Protein AF-A0A4V2LIY8-F1 (afdb_monomer)

Foldseek 3Di:
DVVVVVVVVVVVVCVVVVVVVVVVVVVVVLVVLLVVLVVLLVVLVVLLVVLVVLLVVVVVDDLQVLLVCLLPDPVSLVVLCVVDDPVSVVVNPPGPNVVSLVSYDPVVSVVSVVSVVSSVVSVLSSLCSNQSLGDCLPVDPVSVLVSCCSVPVPCSVVSVVVSVVVVVVVVCVVVVVPPPPDPVVVVVVVVVVPPVVPPPDPDPPDDDDDD

Solvent-accessible surface area (backbone atoms only — not comparable to full-atom values): 12059 Å² total; per-residue (Å²): 111,72,67,60,55,52,51,53,51,51,51,53,48,50,66,48,51,51,58,52,52,54,50,52,54,50,48,53,54,51,53,49,48,30,52,54,23,51,52,40,41,50,53,38,50,61,54,41,50,64,46,47,59,56,42,55,53,54,71,74,47,60,62,68,66,50,23,58,42,19,51,74,34,69,67,56,16,51,55,45,46,72,74,51,58,67,72,58,55,55,57,53,66,70,54,70,33,76,78,25,42,86,56,47,58,71,66,59,41,49,52,50,51,52,55,49,51,54,44,52,50,45,53,52,53,48,54,41,41,44,70,29,63,40,78,58,28,81,76,39,75,70,34,40,48,51,52,46,35,71,76,36,65,94,49,44,67,64,53,52,51,54,52,49,52,51,52,52,49,50,53,35,63,76,65,71,59,74,88,75,80,54,72,63,63,62,51,55,56,56,57,62,70,54,62,72,76,69,78,78,78,84,85,84,88,84,80,84,88,81,131

Sequence (211 aa):
MKADLAVKAREIDTLRTVPFSARSARQALVDKRKLEAIDQIWAALKVMRQGKSTTALLAVIKWDAVADLTEKDGNAREMFKTMLDSAKITELFNHNAHAAMPYVSPIAAALFSAYATVITFTQAQLVVLQTGLGKNALSSPDAVYKVLSAALPDWSESTKWALLVSLRFWTSLRSGCWRSFSVTSRVEAMTRLRSPLRRGFWSLSGMPSVR

Radius of gyration: 27.07 Å; Cα contacts (8 Å, |Δi|>4): 100; chains: 1; bounding box: 62×64×84 Å

Organism: NCBI:txid574561

Nearest PDB structures (foldseek):
  1few-assembly1_A  TM=3.060E-01  e=5.404E+00  Homo sapiens
  6ewy-assembly1_A  TM=2.308E-01  e=4.118E+00  Mycobacterium tuberculosis H37Rv

Structure (mmCIF, N/CA/C/O backbone):
data_AF-A0A4V2LIY8-F1
#
_entry.id   AF-A0A4V2LIY8-F1
#
loop_
_atom_site.group_PDB
_atom_site.id
_atom_site.type_symbol
_atom_site.label_atom_id
_atom_site.label_alt_id
_atom_site.label_comp_id
_atom_site.label_asym_id
_atom_site.label_entity_id
_atom_site.label_seq_id
_atom_site.pdbx_PDB_ins_code
_atom_site.Cartn_x
_atom_site.Cartn_y
_atom_site.Cartn_z
_atom_site.occupancy
_atom_site.B_iso_or_equiv
_atom_site.auth_seq_id
_atom_site.auth_comp_id
_atom_site.auth_asym_id
_atom_site.auth_atom_id
_atom_site.pdbx_PDB_model_num
ATOM 1 N N . MET A 1 1 ? 33.480 -2.723 -57.768 1.00 63.22 1 MET A N 1
ATOM 2 C CA . MET A 1 1 ? 33.025 -3.878 -56.953 1.00 63.22 1 MET A CA 1
ATOM 3 C C . MET A 1 1 ? 33.430 -3.787 -55.479 1.00 63.22 1 MET A C 1
ATOM 5 O O . MET A 1 1 ? 32.538 -3.816 -54.647 1.00 63.22 1 MET A O 1
ATOM 9 N N . LYS A 1 2 ? 34.712 -3.612 -55.108 1.00 79.56 2 LYS A N 1
ATOM 10 C CA . LYS A 1 2 ? 35.119 -3.521 -53.681 1.00 79.56 2 LYS A CA 1
ATOM 11 C C . LYS A 1 2 ? 34.516 -2.330 -52.910 1.00 79.56 2 LYS A C 1
ATOM 13 O O . LYS A 1 2 ? 34.146 -2.488 -51.754 1.00 79.56 2 LYS A O 1
ATOM 18 N N . ALA A 1 3 ? 34.390 -1.166 -53.552 1.00 84.25 3 ALA A N 1
ATOM 19 C CA . ALA A 1 3 ? 33.810 0.026 -52.924 1.00 84.25 3 ALA A CA 1
ATOM 20 C C . ALA A 1 3 ? 32.318 -0.145 -52.574 1.00 84.25 3 ALA A C 1
ATOM 22 O O . ALA A 1 3 ? 31.904 0.224 -51.484 1.00 84.25 3 ALA A O 1
ATOM 23 N N . ASP A 1 4 ? 31.537 -0.778 -53.452 1.00 83.69 4 ASP A N 1
ATOM 24 C CA . ASP A 1 4 ? 30.104 -1.037 -53.241 1.00 83.69 4 ASP A CA 1
ATOM 25 C C . ASP A 1 4 ? 29.866 -2.047 -52.097 1.00 83.69 4 ASP A C 1
ATOM 27 O O . ASP A 1 4 ? 29.008 -1.854 -51.240 1.00 83.69 4 ASP A O 1
ATOM 31 N N . LEU A 1 5 ? 30.723 -3.071 -51.981 1.00 85.44 5 LEU A N 1
ATOM 32 C CA . LEU A 1 5 ? 30.704 -3.991 -50.835 1.00 85.44 5 LEU A CA 1
ATOM 33 C C . LEU A 1 5 ? 31.006 -3.284 -49.504 1.00 85.44 5 LEU A C 1
ATOM 35 O O . LEU A 1 5 ? 30.385 -3.599 -48.492 1.00 85.44 5 LEU A O 1
ATOM 39 N N . ALA A 1 6 ? 31.929 -2.318 -49.496 1.00 86.88 6 ALA A N 1
ATOM 40 C CA . ALA A 1 6 ? 32.243 -1.540 -48.299 1.00 86.88 6 ALA A CA 1
ATOM 41 C C . ALA A 1 6 ? 31.091 -0.603 -47.894 1.00 86.88 6 ALA A C 1
ATOM 43 O O . ALA A 1 6 ? 30.836 -0.434 -46.702 1.00 86.88 6 ALA A O 1
ATOM 44 N N . VAL A 1 7 ? 30.374 -0.027 -48.865 1.00 90.06 7 VAL A N 1
ATOM 45 C CA . VAL A 1 7 ? 29.174 0.788 -48.612 1.00 90.06 7 VAL A CA 1
ATOM 46 C C . VAL A 1 7 ? 28.062 -0.075 -48.018 1.00 90.06 7 VAL A C 1
ATOM 48 O O . VAL A 1 7 ? 27.567 0.245 -46.941 1.00 90.06 7 VAL A O 1
ATOM 51 N N . LYS A 1 8 ? 27.757 -1.231 -48.621 1.00 87.56 8 LYS A N 1
ATOM 52 C CA . LYS A 1 8 ? 26.740 -2.156 -48.093 1.00 87.56 8 LYS A CA 1
ATOM 53 C C . LYS A 1 8 ? 27.095 -2.720 -46.717 1.00 87.56 8 LYS A C 1
ATOM 55 O O . LYS A 1 8 ? 26.217 -2.875 -45.876 1.00 87.56 8 LYS A O 1
ATOM 60 N N . ALA A 1 9 ? 28.373 -2.994 -46.447 1.00 85.75 9 ALA A N 1
ATOM 61 C CA . ALA A 1 9 ? 28.820 -3.417 -45.119 1.00 85.75 9 ALA A CA 1
ATOM 62 C C . ALA A 1 9 ? 28.586 -2.326 -44.060 1.00 85.75 9 ALA A C 1
ATOM 64 O O . ALA A 1 9 ? 28.118 -2.632 -42.966 1.00 85.75 9 ALA A O 1
ATOM 65 N N . ARG A 1 10 ? 28.848 -1.056 -44.400 1.00 87.25 10 ARG A N 1
ATOM 66 C CA . ARG A 1 10 ? 28.556 0.089 -43.522 1.00 87.25 10 ARG A CA 1
ATOM 67 C C . ARG A 1 10 ? 27.058 0.283 -43.312 1.00 87.25 10 ARG A C 1
ATOM 69 O O . ARG A 1 10 ? 26.650 0.528 -42.187 1.00 87.25 10 ARG A O 1
ATOM 76 N N . GLU A 1 11 ? 26.242 0.138 -44.352 1.00 86.25 11 GLU A N 1
ATOM 77 C CA . GLU A 1 11 ? 24.779 0.207 -44.238 1.00 86.25 11 GLU A CA 1
ATOM 78 C C . GLU A 1 11 ? 24.216 -0.906 -43.347 1.00 86.25 11 GLU A C 1
ATOM 80 O O . GLU A 1 11 ? 23.355 -0.661 -42.509 1.00 86.25 11 GLU A O 1
ATOM 85 N N . ILE A 1 12 ? 24.722 -2.134 -43.468 1.00 85.94 12 ILE A N 1
ATOM 86 C CA . ILE A 1 12 ? 24.311 -3.239 -42.592 1.00 85.94 12 ILE A CA 1
ATOM 87 C C . ILE A 1 12 ? 24.712 -2.957 -41.140 1.00 85.94 12 ILE A C 1
ATOM 89 O O . ILE A 1 12 ? 23.947 -3.256 -40.221 1.00 85.94 12 ILE A O 1
ATOM 93 N N . ASP A 1 13 ? 25.892 -2.381 -40.922 1.00 89.62 13 ASP A N 1
ATOM 94 C CA . ASP A 1 13 ? 26.369 -2.052 -39.582 1.00 89.62 13 ASP A CA 1
ATOM 95 C C . ASP A 1 13 ? 25.557 -0.910 -38.947 1.00 89.62 13 ASP A C 1
ATOM 97 O O . ASP A 1 13 ? 25.134 -1.013 -37.793 1.00 89.62 13 ASP A O 1
ATOM 101 N N . THR A 1 14 ? 25.206 0.132 -39.706 1.00 88.81 14 THR A N 1
ATOM 102 C CA . THR A 1 14 ? 24.318 1.204 -39.222 1.00 88.81 14 THR A CA 1
ATOM 103 C C . THR A 1 14 ? 22.901 0.693 -38.953 1.00 88.81 14 THR A C 1
ATOM 105 O O . THR A 1 14 ? 22.325 0.989 -37.903 1.00 88.81 14 THR A O 1
ATOM 108 N N . LEU A 1 15 ? 22.354 -0.154 -39.830 1.00 87.00 15 LEU A N 1
ATOM 109 C CA . LEU A 1 15 ? 21.039 -0.778 -39.649 1.00 87.00 15 LEU A CA 1
ATOM 110 C C . LEU A 1 15 ? 20.979 -1.729 -38.450 1.00 87.00 15 LEU A C 1
ATOM 112 O O . LEU A 1 15 ? 19.895 -1.972 -37.927 1.00 87.00 15 LEU A O 1
ATOM 116 N N . ARG A 1 16 ? 22.111 -2.268 -37.992 1.00 87.75 16 ARG A N 1
ATOM 117 C CA . ARG A 1 16 ? 22.182 -3.071 -36.763 1.00 87.75 16 ARG A CA 1
ATOM 118 C C . ARG A 1 16 ? 22.344 -2.186 -35.535 1.00 87.75 16 ARG A C 1
ATOM 120 O O . ARG A 1 16 ? 21.575 -2.297 -34.581 1.00 87.75 16 ARG A O 1
ATOM 127 N N . THR A 1 17 ? 23.321 -1.292 -35.551 1.00 89.44 17 THR A N 1
ATOM 128 C CA . THR A 1 17 ? 23.696 -0.475 -34.389 1.00 89.44 17 THR A CA 1
ATOM 129 C C . THR A 1 17 ? 22.603 0.514 -33.971 1.00 89.44 17 THR A C 1
ATOM 131 O O . THR A 1 17 ? 22.399 0.730 -32.772 1.00 89.44 17 THR A O 1
ATOM 134 N N . VAL A 1 18 ? 21.827 1.065 -34.912 1.00 89.12 18 VAL A N 1
ATOM 135 C CA . VAL A 1 18 ? 20.755 2.029 -34.604 1.00 89.12 18 VAL A CA 1
ATOM 136 C C . VAL A 1 18 ? 19.584 1.381 -33.837 1.00 89.12 18 VAL A C 1
ATOM 138 O O . VAL A 1 18 ? 19.242 1.868 -32.758 1.00 89.12 18 VAL A O 1
ATOM 141 N N . PRO A 1 19 ? 18.986 0.256 -34.276 1.00 90.94 19 PRO A N 1
ATOM 142 C CA . PRO A 1 19 ? 17.977 -0.451 -33.486 1.00 90.94 19 PRO A CA 1
ATOM 143 C C . PRO A 1 19 ? 18.500 -0.977 -32.148 1.00 90.94 19 PRO A C 1
ATOM 145 O O . PRO A 1 19 ? 17.769 -0.932 -31.157 1.00 90.94 19 PRO A O 1
ATOM 148 N N . PHE A 1 20 ? 19.750 -1.458 -32.094 1.00 89.50 20 PHE A N 1
ATOM 149 C CA . PHE A 1 20 ? 20.353 -1.919 -30.840 1.00 89.50 20 PHE A CA 1
ATOM 150 C C . PHE A 1 20 ? 20.498 -0.780 -29.825 1.00 89.50 20 PHE A C 1
ATOM 152 O O . PHE A 1 20 ? 20.097 -0.950 -28.674 1.00 89.50 20 PHE A O 1
ATOM 159 N N . SER A 1 21 ? 20.989 0.389 -30.248 1.00 89.38 21 SER A N 1
ATOM 160 C CA . SER A 1 21 ? 21.114 1.565 -29.376 1.00 89.38 21 SER A CA 1
ATOM 161 C C . SER A 1 21 ? 19.752 2.144 -28.969 1.00 89.38 21 SER A C 1
ATOM 163 O O . SER A 1 21 ? 19.545 2.495 -27.809 1.00 89.38 21 SER A O 1
ATOM 165 N N . ALA A 1 22 ? 18.765 2.161 -29.870 1.00 90.75 22 ALA A N 1
ATOM 166 C CA . ALA A 1 22 ? 17.402 2.571 -29.533 1.00 90.75 22 ALA A CA 1
ATOM 167 C C . ALA A 1 22 ? 16.732 1.608 -28.534 1.00 90.75 22 ALA A C 1
ATOM 169 O O . ALA A 1 22 ? 16.024 2.040 -27.620 1.00 90.75 22 ALA A O 1
ATOM 170 N N . ARG A 1 23 ? 16.952 0.294 -28.681 1.00 92.62 23 ARG A N 1
ATOM 171 C CA . ARG A 1 23 ? 16.431 -0.723 -27.759 1.00 92.62 23 ARG A CA 1
ATOM 172 C C . ARG A 1 23 ? 17.097 -0.634 -26.390 1.00 92.62 23 ARG A C 1
ATOM 174 O O . ARG A 1 23 ? 16.382 -0.695 -25.393 1.00 92.62 23 ARG A O 1
ATOM 181 N N . SER A 1 24 ? 18.418 -0.465 -26.329 1.00 92.50 24 SER A N 1
ATOM 182 C CA . SER A 1 24 ? 19.132 -0.308 -25.056 1.00 92.50 24 SER A CA 1
ATOM 183 C C . SER A 1 24 ? 18.706 0.969 -24.325 1.00 92.50 24 SER A C 1
ATOM 185 O O . SER A 1 24 ? 18.430 0.914 -23.129 1.00 92.50 24 SER A O 1
ATOM 187 N N . ALA A 1 25 ? 18.519 2.084 -25.040 1.00 92.25 25 ALA A N 1
ATOM 188 C CA . ALA A 1 25 ? 18.003 3.327 -24.465 1.00 92.25 25 ALA A CA 1
ATOM 189 C C . ALA A 1 25 ? 16.582 3.163 -23.895 1.00 92.25 25 ALA A C 1
ATOM 191 O O . ALA A 1 25 ? 16.297 3.601 -22.780 1.00 92.25 25 ALA A O 1
ATOM 192 N N . ARG A 1 26 ? 15.682 2.481 -24.619 1.00 92.25 26 ARG A N 1
ATOM 193 C CA . ARG A 1 26 ? 14.330 2.171 -24.117 1.00 92.25 26 ARG A CA 1
ATOM 194 C C . ARG A 1 26 ? 14.368 1.260 -22.894 1.00 92.25 26 ARG A C 1
ATOM 196 O O . ARG A 1 26 ? 13.606 1.486 -21.958 1.00 92.25 26 ARG A O 1
ATOM 203 N N . GLN A 1 27 ? 15.252 0.266 -22.889 1.00 92.38 27 GLN A N 1
ATOM 204 C CA . GLN A 1 27 ? 15.421 -0.636 -21.755 1.00 92.38 27 GLN A CA 1
ATOM 205 C C . GLN A 1 27 ? 15.895 0.124 -20.509 1.00 92.38 27 GLN A C 1
ATOM 207 O O . GLN A 1 27 ? 15.293 -0.020 -19.449 1.00 92.38 27 GLN A O 1
ATOM 212 N N . ALA A 1 28 ? 16.867 1.028 -20.659 1.00 93.19 28 ALA A N 1
ATOM 213 C CA . ALA A 1 28 ? 17.335 1.885 -19.572 1.00 93.19 28 ALA A CA 1
ATOM 214 C C . ALA A 1 28 ? 16.216 2.773 -18.994 1.00 93.19 28 ALA A C 1
ATOM 216 O O . ALA A 1 28 ? 16.107 2.919 -17.778 1.00 93.19 28 ALA A O 1
ATOM 217 N N . LEU A 1 29 ? 15.340 3.329 -19.841 1.00 93.38 29 LEU A N 1
ATOM 218 C CA . LEU A 1 29 ? 14.179 4.106 -19.383 1.00 93.38 29 LEU A CA 1
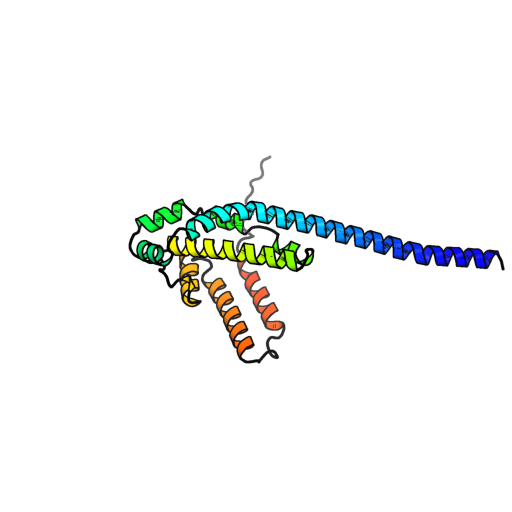ATOM 219 C C . LEU A 1 29 ? 13.159 3.252 -18.619 1.00 93.38 29 LEU A C 1
ATOM 221 O O . LEU A 1 29 ? 12.592 3.710 -17.627 1.00 93.38 29 LEU A O 1
ATOM 225 N N . VAL A 1 30 ? 12.916 2.020 -19.072 1.00 92.50 30 VAL A N 1
ATOM 226 C CA . VAL A 1 30 ? 12.032 1.075 -18.379 1.00 92.50 30 VAL A CA 1
ATOM 227 C C . VAL A 1 30 ? 12.613 0.707 -17.019 1.00 92.50 30 VAL A C 1
ATOM 229 O O . VAL A 1 30 ? 11.896 0.752 -16.023 1.00 92.50 30 VAL A O 1
ATOM 232 N N . ASP A 1 31 ? 13.901 0.386 -16.957 1.00 92.50 31 ASP A N 1
ATOM 233 C CA . ASP A 1 31 ? 14.543 -0.024 -15.710 1.00 92.50 31 ASP A CA 1
ATOM 234 C C . ASP A 1 31 ? 14.642 1.139 -14.715 1.00 92.50 31 ASP A C 1
ATOM 236 O O . ASP A 1 31 ? 14.388 0.942 -13.527 1.00 92.50 31 ASP A O 1
ATOM 240 N N . LYS A 1 32 ? 14.840 2.373 -15.196 1.00 93.81 32 LYS A N 1
ATOM 241 C CA . LYS A 1 32 ? 14.710 3.581 -14.370 1.00 93.81 32 LYS A CA 1
ATOM 242 C C . LYS A 1 32 ? 13.325 3.686 -13.720 1.00 93.81 32 LYS A C 1
ATOM 244 O O . LYS A 1 32 ? 13.235 3.864 -12.510 1.00 93.81 32 LYS A O 1
ATOM 249 N N . ARG A 1 33 ? 12.245 3.516 -14.494 1.00 92.00 33 ARG A N 1
ATOM 250 C CA . ARG A 1 33 ? 10.871 3.560 -13.955 1.00 92.00 33 ARG A CA 1
ATOM 251 C C . ARG A 1 33 ? 10.588 2.441 -12.957 1.00 92.00 33 ARG A C 1
ATOM 253 O O . ARG A 1 33 ? 9.839 2.656 -12.011 1.00 92.00 33 ARG A O 1
ATOM 260 N N . LYS A 1 34 ? 11.173 1.255 -13.147 1.00 92.38 34 LYS A N 1
ATOM 261 C CA . LYS A 1 34 ? 11.048 0.154 -12.179 1.00 92.38 34 LYS A CA 1
ATOM 262 C C . LYS A 1 34 ? 11.692 0.507 -10.841 1.00 92.38 34 LYS A C 1
ATOM 264 O O . LYS A 1 34 ? 11.091 0.237 -9.807 1.00 92.38 34 LYS A O 1
ATOM 269 N N . LEU A 1 35 ? 12.877 1.120 -10.853 1.00 92.25 35 LEU A N 1
ATOM 270 C CA . LEU A 1 35 ? 13.545 1.568 -9.627 1.00 92.25 35 LEU A CA 1
ATOM 271 C C . LEU A 1 35 ? 12.718 2.641 -8.907 1.00 92.25 35 LEU A C 1
ATOM 273 O O . LEU A 1 35 ? 12.420 2.490 -7.727 1.00 92.25 35 LEU A O 1
ATOM 277 N N . GLU A 1 36 ? 12.242 3.648 -9.641 1.00 93.44 36 GLU A N 1
ATOM 278 C CA . GLU A 1 36 ? 11.356 4.685 -9.093 1.00 93.44 36 GLU A CA 1
ATOM 279 C C . GLU A 1 36 ? 10.065 4.091 -8.502 1.00 93.44 36 GLU A C 1
ATOM 281 O O . GLU A 1 36 ? 9.596 4.525 -7.451 1.00 93.44 36 GLU A O 1
ATOM 286 N N . ALA A 1 37 ? 9.491 3.072 -9.147 1.00 92.69 37 ALA A N 1
ATOM 287 C CA . ALA A 1 37 ? 8.302 2.386 -8.655 1.00 92.69 37 ALA A CA 1
ATOM 288 C C . ALA A 1 37 ? 8.562 1.617 -7.349 1.00 92.69 37 ALA A C 1
ATOM 290 O O . ALA A 1 37 ? 7.727 1.645 -6.444 1.00 92.69 37 ALA A O 1
ATOM 291 N N . ILE A 1 38 ? 9.723 0.966 -7.224 1.00 90.75 38 ILE A N 1
ATOM 292 C CA . ILE A 1 38 ? 10.136 0.294 -5.985 1.00 90.75 38 ILE A CA 1
ATOM 293 C C . ILE A 1 38 ? 10.266 1.317 -4.852 1.00 90.75 38 ILE A C 1
ATOM 295 O O . ILE A 1 38 ? 9.719 1.094 -3.770 1.00 90.75 38 ILE A O 1
ATOM 299 N N . ASP A 1 39 ? 10.901 2.461 -5.110 1.00 91.56 39 ASP A N 1
ATOM 300 C CA . ASP A 1 39 ? 11.058 3.525 -4.115 1.00 91.56 39 ASP A CA 1
ATOM 301 C C . ASP A 1 39 ? 9.712 4.116 -3.677 1.00 91.56 39 ASP A C 1
ATOM 303 O O . ASP A 1 39 ? 9.499 4.363 -2.487 1.00 91.56 39 ASP A O 1
ATOM 307 N N . GLN A 1 40 ? 8.766 4.290 -4.604 1.00 91.75 40 GLN A N 1
ATOM 308 C CA . GLN A 1 40 ? 7.411 4.758 -4.293 1.00 91.75 40 GLN A CA 1
ATOM 309 C C . GLN A 1 40 ? 6.639 3.767 -3.413 1.00 91.75 40 GLN A C 1
ATOM 311 O O . GLN A 1 40 ? 5.997 4.181 -2.444 1.00 91.75 40 GLN A O 1
ATOM 316 N N . ILE A 1 41 ? 6.719 2.463 -3.703 1.00 90.94 41 ILE A N 1
ATOM 317 C CA . ILE A 1 41 ? 6.102 1.430 -2.857 1.00 90.94 41 ILE A CA 1
ATOM 318 C C . ILE A 1 41 ? 6.774 1.397 -1.484 1.00 90.94 41 ILE A C 1
ATOM 320 O O . ILE A 1 41 ? 6.092 1.314 -0.462 1.00 90.94 41 ILE A O 1
ATOM 324 N N . TRP A 1 42 ? 8.100 1.508 -1.428 1.00 90.06 42 TRP A N 1
ATOM 325 C CA . TRP A 1 42 ? 8.828 1.519 -0.162 1.00 90.06 42 TRP A CA 1
ATOM 326 C C . TRP A 1 42 ? 8.502 2.753 0.686 1.00 90.06 42 TRP A C 1
ATOM 328 O O . TRP A 1 42 ? 8.338 2.658 1.904 1.00 90.06 42 TRP A O 1
ATOM 338 N N . ALA A 1 43 ? 8.350 3.918 0.054 1.00 90.00 43 ALA A N 1
ATOM 339 C CA . ALA A 1 43 ? 7.884 5.132 0.711 1.00 90.00 43 ALA A CA 1
ATOM 340 C C . ALA A 1 43 ? 6.480 4.947 1.303 1.00 90.00 43 ALA A C 1
ATOM 342 O O . ALA A 1 43 ? 6.280 5.255 2.479 1.00 90.00 43 ALA A O 1
ATOM 343 N N . ALA A 1 44 ? 5.548 4.367 0.543 1.00 88.56 44 ALA A N 1
ATOM 344 C CA . ALA A 1 44 ? 4.210 4.049 1.036 1.00 88.56 44 ALA A CA 1
ATOM 345 C C . ALA A 1 44 ? 4.247 3.067 2.214 1.00 88.56 44 ALA A C 1
ATOM 347 O O . ALA A 1 44 ? 3.619 3.316 3.240 1.00 88.56 44 ALA A O 1
ATOM 348 N N . LEU A 1 45 ? 5.054 2.004 2.135 1.00 87.94 45 LEU A N 1
ATOM 349 C CA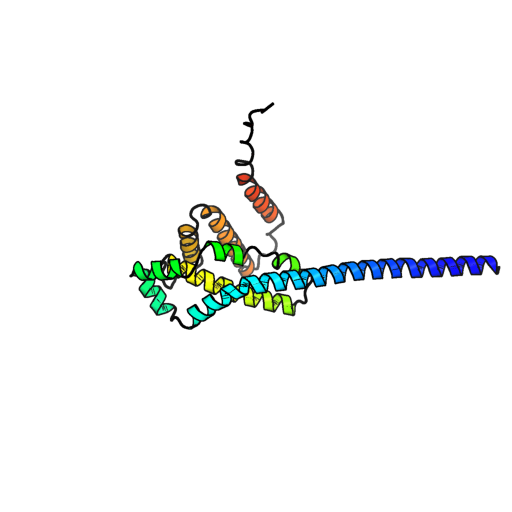 . LEU A 1 45 ? 5.216 1.044 3.230 1.00 87.94 45 LEU A CA 1
ATOM 350 C C . LEU A 1 45 ? 5.710 1.700 4.525 1.00 87.94 45 LEU A C 1
ATOM 352 O O . LEU A 1 45 ? 5.241 1.334 5.603 1.00 87.94 45 LEU A O 1
ATOM 356 N N . LYS A 1 46 ? 6.621 2.681 4.446 1.00 87.00 46 LYS A N 1
ATOM 357 C CA . LYS A 1 46 ? 7.099 3.422 5.627 1.00 87.00 46 LYS A CA 1
ATOM 358 C C . LYS A 1 46 ? 5.975 4.196 6.314 1.00 87.00 46 LYS A C 1
ATOM 360 O O . LYS A 1 46 ? 5.882 4.134 7.538 1.00 87.00 46 LYS A O 1
ATOM 365 N N . VAL A 1 47 ? 5.117 4.870 5.548 1.00 85.06 47 VAL A N 1
ATOM 366 C CA . VAL A 1 47 ? 3.956 5.600 6.089 1.00 85.06 47 VAL A CA 1
ATOM 367 C C . VAL A 1 47 ? 2.940 4.613 6.672 1.00 85.06 47 VAL A C 1
ATOM 369 O O . VAL A 1 47 ? 2.544 4.723 7.831 1.00 85.06 47 VAL A O 1
ATOM 372 N N . MET A 1 48 ? 2.613 3.557 5.922 1.00 82.44 48 MET A N 1
ATOM 373 C CA . MET A 1 48 ? 1.677 2.507 6.338 1.00 82.44 48 MET A CA 1
ATOM 374 C C . MET A 1 48 ? 2.135 1.716 7.564 1.00 82.44 48 MET A C 1
ATOM 376 O O . MET A 1 48 ? 1.313 1.127 8.266 1.00 82.44 48 MET A O 1
ATOM 380 N N . ARG A 1 49 ? 3.435 1.707 7.877 1.00 81.38 49 ARG A N 1
ATOM 381 C CA . ARG A 1 49 ? 3.973 1.045 9.071 1.00 81.38 49 ARG A CA 1
ATOM 382 C C . ARG A 1 49 ? 3.363 1.588 10.364 1.00 81.38 49 ARG A C 1
ATOM 384 O O . ARG A 1 49 ? 3.215 0.823 11.313 1.00 81.38 49 ARG A O 1
ATOM 391 N N . GLN A 1 50 ? 2.961 2.858 10.392 1.00 74.38 50 GLN A N 1
ATOM 392 C CA . GLN A 1 50 ? 2.262 3.445 11.537 1.00 74.38 50 GLN A CA 1
ATOM 393 C C . GLN A 1 50 ? 0.881 2.804 11.761 1.00 74.38 50 GLN A C 1
ATOM 395 O O . GLN A 1 50 ? 0.469 2.631 12.900 1.00 74.38 50 GLN A O 1
ATOM 400 N N . GLY A 1 51 ? 0.204 2.345 10.703 1.00 74.25 51 GLY A N 1
ATOM 401 C CA . GLY A 1 51 ? -1.050 1.585 10.804 1.00 74.25 51 GLY A CA 1
ATOM 402 C C . GLY A 1 51 ? -0.873 0.138 11.291 1.00 74.25 51 GLY A C 1
ATOM 403 O O . GLY A 1 51 ? -1.845 -0.557 11.592 1.00 74.25 51 GLY A O 1
ATOM 404 N N . LYS A 1 52 ? 0.366 -0.358 11.402 1.00 79.00 52 LYS A N 1
ATOM 405 C CA . LYS A 1 52 ? 0.619 -1.699 11.945 1.00 79.00 52 LYS A CA 1
ATOM 406 C C . LYS A 1 52 ? 0.400 -1.746 13.458 1.00 79.00 52 LYS A C 1
ATOM 408 O O . LYS A 1 52 ? -0.096 -2.753 13.957 1.00 79.00 52 LYS A O 1
ATOM 413 N N . SER A 1 53 ? 0.745 -0.683 14.187 1.00 75.69 53 SER A N 1
ATOM 414 C CA . SER A 1 53 ? 0.529 -0.630 15.641 1.00 75.69 53 SER A CA 1
ATOM 415 C C . SER A 1 53 ? -0.961 -0.622 15.986 1.00 75.69 53 SER A C 1
ATOM 417 O O . SER A 1 53 ? -1.372 -1.328 16.903 1.00 75.69 53 SER A O 1
ATOM 419 N N . THR A 1 54 ? -1.784 0.082 15.205 1.00 73.31 54 THR A N 1
ATOM 420 C CA . THR A 1 54 ? -3.245 0.086 15.377 1.00 73.31 54 THR A CA 1
ATOM 421 C C . THR A 1 54 ? -3.852 -1.283 15.079 1.00 73.31 54 THR A C 1
ATOM 423 O O . THR A 1 54 ? -4.715 -1.751 15.815 1.00 73.31 54 THR A O 1
ATOM 426 N N . THR A 1 55 ? -3.345 -1.974 14.057 1.00 78.50 55 THR A N 1
ATOM 427 C CA . THR A 1 55 ? -3.750 -3.350 13.735 1.00 78.50 55 THR A CA 1
ATOM 428 C C . THR A 1 55 ? -3.389 -4.326 14.860 1.00 78.50 55 THR A C 1
ATOM 430 O O . THR A 1 55 ? -4.195 -5.182 15.213 1.00 78.50 55 THR A O 1
ATOM 433 N N . ALA A 1 56 ? -2.202 -4.184 15.461 1.00 81.12 56 ALA A N 1
ATOM 434 C CA . ALA A 1 56 ? -1.778 -5.016 16.587 1.00 81.12 56 ALA A CA 1
ATOM 435 C C . ALA A 1 56 ? -2.648 -4.794 17.834 1.00 81.12 56 ALA A C 1
ATOM 437 O O . ALA A 1 56 ? -3.025 -5.760 18.490 1.00 81.12 56 ALA A O 1
ATOM 438 N N . LEU A 1 57 ? -3.013 -3.542 18.128 1.00 77.38 57 LEU A N 1
ATOM 439 C CA . LEU A 1 57 ? -3.936 -3.221 19.217 1.00 77.38 57 LEU A CA 1
ATOM 440 C C . LEU A 1 57 ? -5.308 -3.867 18.989 1.00 77.38 57 LEU A C 1
ATOM 442 O O . LEU A 1 57 ? -5.850 -4.515 19.881 1.00 77.38 57 LEU A O 1
ATOM 446 N N . LEU A 1 58 ? -5.846 -3.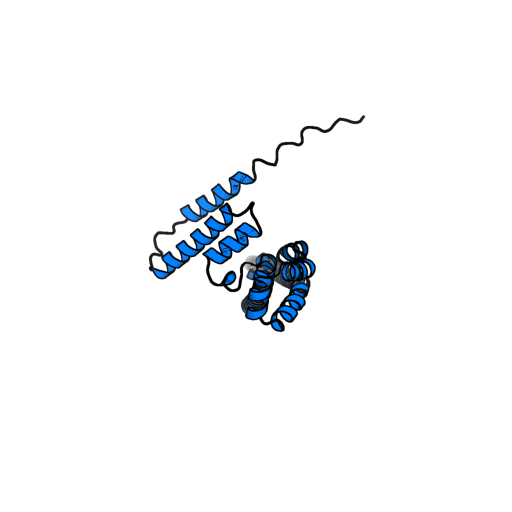733 17.777 1.00 78.00 58 LEU A N 1
ATOM 447 C CA . LEU A 1 58 ? -7.160 -4.265 17.437 1.00 78.00 58 LEU A CA 1
ATOM 448 C C . LEU A 1 58 ? -7.194 -5.803 17.429 1.00 78.00 58 LEU A C 1
ATOM 450 O O . LEU A 1 58 ? -8.235 -6.381 17.711 1.00 78.00 58 LEU A O 1
ATOM 454 N N . ALA A 1 59 ? -6.059 -6.465 17.181 1.00 81.62 59 ALA A N 1
ATOM 455 C CA . ALA A 1 59 ? -5.937 -7.921 17.277 1.00 81.62 59 ALA A CA 1
ATOM 456 C C . ALA A 1 59 ? -6.033 -8.451 18.721 1.00 81.62 59 ALA A C 1
ATOM 458 O O . ALA A 1 59 ? -6.443 -9.592 18.926 1.00 81.62 59 ALA A O 1
ATOM 459 N N . VAL A 1 60 ? -5.659 -7.645 19.722 1.00 81.06 60 VAL A N 1
ATOM 460 C CA . VAL A 1 60 ? -5.778 -8.006 21.149 1.00 81.06 60 VAL A CA 1
ATOM 461 C C . VAL A 1 60 ? -7.203 -7.773 21.661 1.00 81.06 60 VAL A C 1
ATOM 463 O O . VAL A 1 60 ? -7.667 -8.443 22.585 1.00 81.06 60 VAL A O 1
ATOM 466 N N . ILE A 1 61 ? -7.916 -6.827 21.055 1.00 80.56 61 ILE A N 1
ATOM 467 C CA . ILE A 1 61 ? -9.253 -6.425 21.469 1.00 80.56 61 ILE A CA 1
ATOM 468 C C . ILE A 1 61 ? -10.305 -7.372 20.871 1.00 80.56 61 ILE A C 1
ATOM 470 O O . ILE A 1 61 ? -10.360 -7.599 19.665 1.00 80.56 61 ILE A O 1
ATOM 474 N N . LYS A 1 62 ? -11.214 -7.886 21.708 1.00 82.88 62 LYS A N 1
ATOM 475 C CA . LYS A 1 62 ? -12.387 -8.629 21.226 1.00 82.88 62 LYS A CA 1
ATOM 476 C C . LYS A 1 62 ? -13.372 -7.656 20.580 1.00 82.88 62 LYS A C 1
ATOM 478 O O . LYS A 1 62 ? -14.068 -6.937 21.295 1.00 82.88 62 LYS A O 1
ATOM 483 N N . TRP A 1 63 ? -13.433 -7.670 19.247 1.00 78.75 63 TRP A N 1
ATOM 484 C CA . TRP A 1 63 ? -14.314 -6.809 18.447 1.00 78.75 63 TRP A CA 1
ATOM 485 C C . TRP A 1 63 ? -15.745 -6.772 18.985 1.00 78.75 63 TRP A C 1
ATOM 487 O O . TRP A 1 63 ? -16.283 -5.699 19.225 1.00 78.75 63 TRP A O 1
ATOM 497 N N . ASP A 1 64 ? -16.315 -7.943 19.259 1.00 81.19 64 ASP A N 1
ATOM 498 C CA . ASP A 1 64 ? -17.698 -8.082 19.710 1.00 81.19 64 ASP A CA 1
ATOM 499 C C . ASP A 1 64 ? -17.966 -7.355 21.032 1.00 81.19 64 ASP A C 1
ATOM 501 O O . ASP A 1 64 ? -18.926 -6.602 21.142 1.00 81.19 64 ASP A O 1
ATOM 505 N N . ALA A 1 65 ? -17.077 -7.522 22.013 1.00 81.44 65 ALA A N 1
ATOM 506 C CA . ALA A 1 65 ? -17.237 -6.902 23.325 1.00 81.44 65 ALA A CA 1
ATOM 507 C C . ALA A 1 65 ? -17.070 -5.377 23.260 1.00 81.44 65 ALA A C 1
ATOM 509 O O . ALA A 1 65 ? -17.763 -4.640 23.954 1.00 81.44 65 ALA A O 1
ATOM 510 N N . VAL A 1 66 ? -16.153 -4.893 22.421 1.00 81.50 66 VAL A N 1
ATOM 511 C CA . VAL A 1 66 ? -15.882 -3.456 22.302 1.00 81.50 66 VAL A CA 1
ATOM 512 C C . VAL A 1 66 ? -16.905 -2.744 21.425 1.00 81.50 66 VAL A C 1
ATOM 514 O O . VAL A 1 66 ? -17.260 -1.605 21.721 1.00 81.50 66 VAL A O 1
ATOM 517 N N . ALA A 1 67 ? -17.446 -3.404 20.404 1.00 79.44 67 ALA A N 1
ATOM 518 C CA . ALA A 1 67 ? -18.560 -2.869 19.631 1.00 79.44 67 ALA A CA 1
ATOM 519 C C . ALA A 1 67 ? -19.798 -2.647 20.521 1.00 79.44 67 ALA A C 1
ATOM 521 O O . ALA A 1 67 ? -20.379 -1.566 20.487 1.00 79.44 67 ALA A O 1
ATOM 522 N N . ASP A 1 68 ? -20.129 -3.608 21.390 1.00 81.38 68 ASP A N 1
ATOM 523 C CA . ASP A 1 68 ? -21.269 -3.492 22.311 1.00 81.38 68 ASP A CA 1
ATOM 524 C C . ASP A 1 68 ? -21.052 -2.412 23.390 1.00 81.38 68 ASP A C 1
ATOM 526 O O . ASP A 1 68 ? -21.993 -1.720 23.785 1.00 81.38 68 ASP A O 1
ATOM 530 N N . LEU A 1 69 ? -19.812 -2.246 23.868 1.00 80.00 69 LEU A N 1
ATOM 531 C CA . LEU A 1 69 ? -19.454 -1.202 24.837 1.00 80.00 69 LEU A CA 1
ATOM 532 C C . LEU A 1 69 ? -19.477 0.194 24.211 1.00 80.00 69 LEU A C 1
ATOM 534 O O . LEU A 1 69 ? -20.021 1.123 24.798 1.00 80.00 69 LEU A O 1
ATOM 538 N N . THR A 1 70 ? -18.926 0.352 23.007 1.00 79.19 70 THR A N 1
ATOM 539 C CA . THR A 1 70 ? -18.932 1.644 22.299 1.00 79.19 70 THR A CA 1
ATOM 540 C C . THR A 1 70 ? -20.330 2.062 21.857 1.00 79.19 70 THR A C 1
ATOM 542 O O . THR A 1 70 ? -20.585 3.254 21.716 1.00 79.19 70 THR A O 1
ATOM 545 N N . GLU A 1 71 ? -21.272 1.133 21.690 1.00 79.50 71 GLU A N 1
ATOM 546 C CA . GLU A 1 71 ? -22.675 1.471 21.444 1.00 79.50 71 GLU A CA 1
ATOM 547 C C . GLU A 1 71 ? -23.336 2.108 22.680 1.00 79.50 71 GLU A C 1
ATOM 549 O O . GLU A 1 71 ? -24.097 3.065 22.534 1.00 79.50 71 GLU A O 1
ATOM 554 N N . LYS A 1 72 ? -22.987 1.649 23.889 1.00 80.81 72 LYS A N 1
ATOM 555 C CA . LYS A 1 72 ? -23.634 2.050 25.151 1.00 80.81 72 LYS A CA 1
ATOM 556 C C . LYS A 1 72 ? -22.934 3.205 25.875 1.00 80.81 72 LYS A C 1
ATOM 558 O O . LYS A 1 72 ? -23.615 4.086 26.391 1.00 80.81 72 LYS A O 1
ATOM 563 N N . ASP A 1 73 ? -21.601 3.236 25.866 1.00 77.38 73 ASP A N 1
ATOM 564 C CA . ASP A 1 73 ? -20.804 4.167 26.670 1.00 77.38 73 ASP A CA 1
ATOM 565 C C . ASP A 1 73 ? -20.095 5.231 25.821 1.00 77.38 73 ASP A C 1
ATOM 567 O O . ASP A 1 73 ? -19.227 4.945 24.992 1.00 77.38 73 ASP A O 1
ATOM 571 N N . GLY A 1 74 ? -20.406 6.504 26.088 1.00 77.88 74 GLY A N 1
ATOM 572 C CA . GLY A 1 74 ? -19.773 7.651 25.424 1.00 77.88 74 GLY A CA 1
ATOM 573 C C . GLY A 1 74 ? -18.274 7.792 25.722 1.00 77.88 74 GLY A C 1
ATOM 574 O O . GLY A 1 74 ? -17.508 8.158 24.834 1.00 77.88 74 GLY A O 1
ATOM 575 N N . ASN A 1 75 ? -17.833 7.416 26.927 1.00 79.44 75 ASN A N 1
ATOM 576 C CA . ASN A 1 75 ? -16.423 7.482 27.335 1.00 79.44 75 ASN A CA 1
ATOM 577 C C . ASN A 1 75 ? -15.542 6.498 26.536 1.00 79.44 75 ASN A C 1
ATOM 579 O O . ASN A 1 75 ? -14.424 6.817 26.133 1.00 79.44 75 ASN A O 1
ATOM 583 N N . ALA A 1 76 ? -16.080 5.315 26.210 1.00 76.88 76 ALA A N 1
ATOM 584 C CA . ALA A 1 76 ? -15.393 4.356 25.347 1.00 76.88 76 ALA A CA 1
ATOM 585 C C . ALA A 1 76 ? -15.174 4.928 23.934 1.00 76.88 76 ALA A C 1
ATOM 587 O O . ALA A 1 76 ? -14.111 4.726 23.347 1.00 76.88 76 ALA A O 1
ATOM 588 N N . ARG A 1 77 ? -16.131 5.709 23.404 1.00 79.00 77 ARG A N 1
ATOM 589 C CA . ARG A 1 77 ? -15.987 6.390 22.103 1.00 79.00 77 ARG A CA 1
ATOM 590 C C . ARG A 1 77 ? -14.882 7.447 22.130 1.00 79.00 77 ARG A C 1
ATOM 592 O O . ARG A 1 77 ? -14.133 7.569 21.162 1.00 79.00 77 ARG A O 1
ATOM 599 N N . GLU A 1 78 ? -14.755 8.197 23.223 1.00 78.25 78 GLU A N 1
ATOM 600 C CA . GLU A 1 78 ? -13.704 9.214 23.382 1.00 78.25 78 GLU A CA 1
ATOM 601 C C . GLU A 1 78 ? -12.301 8.602 23.468 1.00 78.25 78 GLU A C 1
ATOM 603 O O . GLU A 1 78 ? -11.359 9.128 22.868 1.00 78.25 78 GLU A O 1
ATOM 608 N N . MET A 1 79 ? -12.163 7.433 24.100 1.00 79.00 79 MET A N 1
ATOM 609 C CA . MET A 1 79 ? -10.900 6.689 24.111 1.00 79.00 79 MET A CA 1
ATOM 610 C C . MET A 1 79 ? -10.441 6.321 22.687 1.00 79.00 79 MET A C 1
ATOM 612 O O . MET A 1 79 ? -9.275 6.496 22.340 1.00 79.00 79 MET A O 1
ATOM 616 N N . PHE A 1 80 ? -11.356 5.890 21.812 1.00 75.81 80 PHE A N 1
ATOM 617 C CA . PHE A 1 80 ? -11.012 5.588 20.415 1.00 75.81 80 PHE A CA 1
ATOM 618 C C . PHE A 1 80 ? -10.806 6.837 19.547 1.00 75.81 80 PHE A C 1
ATOM 620 O O . PHE A 1 80 ? -10.068 6.780 18.560 1.00 75.81 80 PHE A O 1
ATOM 627 N N . LYS A 1 81 ? -11.403 7.981 19.904 1.00 77.69 81 LYS A N 1
ATOM 628 C CA . LYS A 1 81 ? -11.123 9.272 19.250 1.00 77.69 81 LYS A CA 1
ATOM 629 C C . LYS A 1 81 ? -9.718 9.782 19.559 1.00 77.69 81 LYS A C 1
ATOM 631 O O . LYS A 1 81 ? -9.044 10.265 18.660 1.00 77.69 81 LYS A O 1
ATOM 636 N N . THR A 1 82 ? -9.254 9.631 20.798 1.00 72.12 82 THR A N 1
ATOM 637 C CA . THR A 1 82 ? -7.888 10.032 21.182 1.00 72.12 82 THR A CA 1
ATOM 638 C C . THR A 1 82 ? -6.821 9.084 20.629 1.00 72.12 82 THR A C 1
ATOM 640 O O . THR A 1 82 ? -5.721 9.524 20.300 1.00 72.12 82 THR A O 1
ATOM 643 N N . MET A 1 83 ? -7.144 7.796 20.457 1.00 67.50 83 MET A N 1
ATOM 644 C CA . MET A 1 83 ? -6.233 6.807 19.862 1.00 67.50 83 MET A CA 1
ATOM 645 C C . MET A 1 83 ? -6.017 6.967 18.352 1.00 67.50 83 MET A C 1
ATOM 647 O O . MET A 1 83 ? -4.964 6.572 17.847 1.00 67.50 83 MET A O 1
ATOM 651 N N . LEU A 1 84 ? -6.994 7.501 17.618 1.00 66.88 84 LEU A N 1
ATOM 652 C CA . LEU A 1 84 ? -6.956 7.563 16.160 1.00 66.88 84 LEU A CA 1
ATOM 653 C C . LEU A 1 84 ? -7.205 8.996 15.691 1.00 66.88 84 LEU A C 1
ATOM 655 O O . LEU A 1 84 ? -8.340 9.450 15.554 1.00 66.88 84 LEU A O 1
ATOM 659 N N . ASP A 1 85 ? -6.103 9.680 15.407 1.00 67.38 85 ASP A N 1
ATOM 660 C CA . ASP A 1 85 ? -6.113 10.993 14.780 1.00 67.38 85 ASP A CA 1
ATOM 661 C C . ASP A 1 85 ? -6.520 10.864 13.305 1.00 67.38 85 ASP A C 1
ATOM 663 O O . ASP A 1 85 ? -5.789 10.306 12.481 1.00 67.38 85 ASP A O 1
ATOM 667 N N . SER A 1 86 ? -7.708 11.373 12.978 1.00 58.84 86 SER A N 1
ATOM 668 C CA . SER A 1 86 ? -8.263 11.353 11.620 1.00 58.84 86 SER A CA 1
ATOM 669 C C . SER A 1 86 ? -7.342 11.993 10.570 1.00 58.84 86 SER A C 1
ATOM 671 O O . SER A 1 86 ? -7.324 11.529 9.429 1.00 58.84 86 SER A O 1
ATOM 673 N N . ALA A 1 87 ? -6.503 12.966 10.954 1.00 56.22 87 ALA A N 1
ATOM 674 C CA . ALA A 1 87 ? -5.530 13.589 10.056 1.00 56.22 87 ALA A CA 1
ATOM 675 C C . ALA A 1 87 ? -4.435 12.601 9.609 1.00 56.22 87 ALA A C 1
ATOM 677 O O . ALA A 1 87 ? -4.012 12.600 8.450 1.00 56.22 87 ALA A O 1
ATOM 678 N N . LYS A 1 88 ? -4.040 11.671 10.487 1.00 66.94 88 LYS A N 1
ATOM 679 C CA . LYS A 1 88 ? -3.060 10.626 10.153 1.00 66.94 88 LYS A CA 1
ATOM 680 C C . LYS A 1 88 ? -3.634 9.589 9.193 1.00 66.94 88 LYS A C 1
ATOM 682 O O . LYS A 1 88 ? -2.899 9.045 8.375 1.00 66.94 88 LYS A O 1
ATOM 687 N N . ILE A 1 89 ? -4.945 9.338 9.239 1.00 67.94 89 ILE A N 1
ATOM 688 C CA . ILE A 1 89 ? -5.619 8.417 8.307 1.00 67.94 89 ILE A CA 1
ATOM 689 C C . ILE A 1 89 ? -5.547 8.956 6.877 1.00 67.94 89 ILE A C 1
ATOM 691 O O . ILE A 1 89 ? -5.271 8.206 5.943 1.00 67.94 89 ILE A O 1
ATOM 695 N N . THR A 1 90 ? -5.751 10.261 6.687 1.00 68.19 90 THR A N 1
ATOM 696 C CA . THR A 1 90 ? -5.635 10.865 5.354 1.00 68.19 90 THR A CA 1
ATOM 697 C C . THR A 1 90 ? -4.210 10.801 4.811 1.00 68.19 90 THR A C 1
ATOM 699 O O . THR A 1 90 ? -4.022 10.501 3.634 1.00 68.19 90 THR A O 1
ATOM 702 N N . GLU A 1 91 ? -3.198 10.991 5.659 1.00 72.25 91 GLU A N 1
ATOM 703 C CA . GLU A 1 91 ? -1.789 10.846 5.269 1.00 72.25 91 GLU A CA 1
ATOM 704 C C . GLU A 1 91 ? -1.416 9.396 4.936 1.00 72.25 91 GLU A C 1
ATOM 706 O O . GLU A 1 91 ? -0.660 9.149 3.998 1.00 72.25 91 GLU A O 1
ATOM 711 N N . LEU A 1 92 ? -1.998 8.431 5.653 1.00 72.38 92 LEU A N 1
ATOM 712 C CA . LEU A 1 92 ? -1.819 6.997 5.419 1.00 72.38 92 LEU A CA 1
ATOM 713 C C . LEU A 1 92 ? -2.228 6.564 4.005 1.00 72.38 92 LEU A C 1
ATOM 715 O O . LEU A 1 92 ? -1.596 5.667 3.447 1.00 72.38 92 LEU A O 1
ATOM 719 N N . PHE A 1 93 ? -3.241 7.212 3.421 1.00 71.31 93 PHE A N 1
ATOM 720 C CA . PHE A 1 93 ? -3.744 6.899 2.078 1.00 71.31 93 PHE A CA 1
ATOM 721 C C . PHE A 1 93 ? -3.273 7.847 0.980 1.00 71.31 93 PHE A C 1
ATOM 723 O O . PHE A 1 93 ? -3.406 7.520 -0.201 1.00 71.31 93 PHE A O 1
ATOM 730 N N . ASN A 1 94 ? -2.686 8.989 1.334 1.00 76.06 94 ASN A N 1
ATOM 731 C CA . ASN A 1 94 ? -2.173 9.956 0.369 1.00 76.06 94 ASN A CA 1
ATOM 732 C C . ASN A 1 94 ? -0.776 9.560 -0.144 1.00 76.06 94 ASN A C 1
ATOM 734 O O . ASN A 1 94 ? 0.211 10.271 0.038 1.00 76.06 94 ASN A O 1
ATOM 738 N N . HIS A 1 95 ? -0.684 8.385 -0.770 1.00 79.00 95 HIS A N 1
ATOM 739 C CA . HIS A 1 95 ? 0.545 7.862 -1.357 1.00 79.00 95 HIS A CA 1
ATOM 740 C C . HIS A 1 95 ? 0.361 7.499 -2.840 1.00 79.00 95 HIS A C 1
ATOM 742 O O . HIS A 1 95 ? -0.682 6.998 -3.264 1.00 79.00 95 HIS A O 1
ATOM 748 N N . ASN A 1 96 ? 1.417 7.654 -3.642 1.00 76.62 96 ASN A N 1
ATOM 749 C CA . ASN A 1 96 ? 1.381 7.357 -5.082 1.00 76.62 96 ASN A CA 1
ATOM 750 C C . ASN A 1 96 ? 1.624 5.873 -5.429 1.00 76.62 96 ASN A C 1
ATOM 752 O O . ASN A 1 96 ? 1.821 5.537 -6.595 1.00 76.62 96 ASN A O 1
ATOM 756 N N . ALA A 1 97 ? 1.580 4.963 -4.449 1.00 81.19 97 ALA A N 1
ATOM 757 C CA . ALA A 1 97 ? 1.908 3.549 -4.655 1.00 81.19 97 ALA A CA 1
ATOM 758 C C . ALA A 1 97 ? 1.036 2.863 -5.717 1.00 81.19 97 ALA A C 1
ATOM 760 O O . ALA A 1 97 ? 1.530 2.025 -6.464 1.00 81.19 97 ALA A O 1
ATOM 761 N N . HIS A 1 98 ? -0.236 3.253 -5.855 1.00 80.44 98 HIS A N 1
ATOM 762 C CA . HIS A 1 98 ? -1.128 2.673 -6.864 1.00 80.44 98 HIS A CA 1
ATOM 763 C C . HIS A 1 98 ? -0.680 2.956 -8.306 1.00 80.44 98 HIS A C 1
ATOM 765 O O . HIS A 1 98 ? -0.873 2.108 -9.176 1.00 80.44 98 HIS A O 1
ATOM 771 N N . ALA A 1 99 ? -0.040 4.104 -8.557 1.00 85.44 99 ALA A N 1
ATOM 772 C CA . ALA A 1 99 ? 0.497 4.448 -9.874 1.00 85.44 99 ALA A CA 1
ATOM 773 C C . ALA A 1 99 ? 1.775 3.657 -10.214 1.00 85.44 99 ALA A C 1
ATOM 775 O O . ALA A 1 99 ? 2.077 3.450 -11.389 1.00 85.44 99 ALA A O 1
ATOM 776 N N . ALA A 1 100 ? 2.497 3.185 -9.193 1.00 88.75 100 ALA A N 1
ATOM 777 C CA . ALA A 1 100 ? 3.724 2.402 -9.325 1.00 88.75 100 ALA A CA 1
ATOM 778 C C . ALA A 1 100 ? 3.473 0.912 -9.634 1.00 88.75 100 ALA A C 1
ATOM 780 O O . ALA A 1 100 ? 4.336 0.249 -10.208 1.00 88.75 100 ALA A O 1
ATOM 781 N N . MET A 1 101 ? 2.287 0.388 -9.296 1.00 84.81 101 MET A N 1
ATOM 782 C CA . MET A 1 101 ? 1.939 -1.041 -9.399 1.0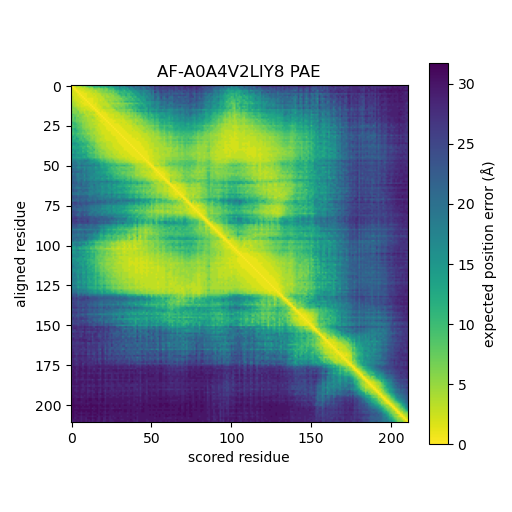0 84.81 101 MET A CA 1
ATOM 783 C C . MET A 1 101 ? 2.212 -1.694 -10.768 1.00 84.81 101 MET A C 1
ATOM 785 O O . MET A 1 101 ? 2.680 -2.832 -10.772 1.00 84.81 101 MET A O 1
ATOM 789 N N . PRO A 1 102 ? 1.980 -1.037 -11.928 1.00 88.94 102 PRO A N 1
ATOM 790 C CA . PRO A 1 102 ? 2.231 -1.651 -13.238 1.00 88.94 102 PRO A CA 1
ATOM 791 C C . PRO A 1 102 ? 3.710 -1.925 -13.540 1.00 88.94 102 PRO A C 1
ATOM 793 O O . PRO A 1 102 ? 4.016 -2.717 -14.427 1.00 88.94 102 PRO A O 1
ATOM 796 N N . TYR A 1 103 ? 4.628 -1.253 -12.840 1.00 90.12 103 TYR A N 1
ATOM 797 C CA . TYR A 1 103 ? 6.072 -1.362 -13.066 1.00 90.12 103 TYR A CA 1
ATOM 798 C C . TYR A 1 103 ? 6.748 -2.380 -12.140 1.00 90.12 103 TYR A C 1
ATOM 800 O O . TYR A 1 103 ? 7.958 -2.585 -12.223 1.00 90.12 103 TYR A O 1
ATOM 808 N N . VAL A 1 104 ? 5.980 -3.025 -11.264 1.00 90.38 104 VAL A N 1
ATOM 809 C CA . VAL A 1 104 ? 6.473 -3.949 -10.241 1.00 90.38 104 VAL A CA 1
ATOM 810 C C . VAL A 1 104 ?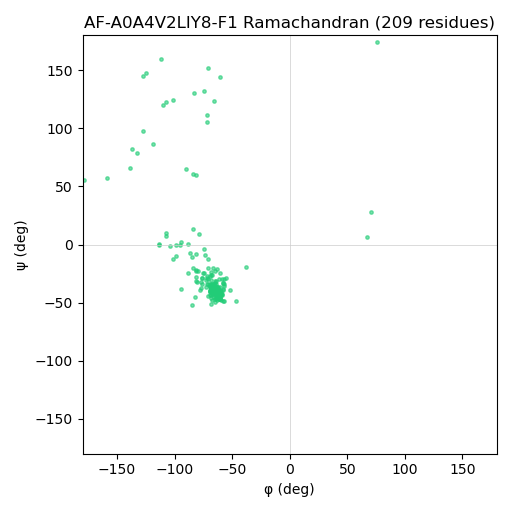 6.027 -5.375 -10.564 1.00 90.38 104 VAL A C 1
ATOM 812 O O . VAL A 1 104 ? 5.107 -5.594 -11.353 1.00 90.38 104 VAL A O 1
ATOM 815 N N . SER A 1 105 ? 6.712 -6.377 -10.005 1.00 91.00 105 SER A N 1
ATOM 816 C CA . SER A 1 105 ? 6.335 -7.772 -10.230 1.00 91.00 105 SER A CA 1
ATOM 817 C C . SER A 1 105 ? 4.901 -8.042 -9.734 1.00 91.00 105 SER A C 1
ATOM 819 O O . SER A 1 105 ? 4.506 -7.512 -8.689 1.00 91.00 105 SER A O 1
ATOM 821 N N . PRO A 1 106 ? 4.118 -8.898 -10.422 1.00 88.75 106 PRO A N 1
ATOM 822 C CA . PRO A 1 106 ? 2.733 -9.180 -10.034 1.00 88.75 106 PRO A CA 1
ATOM 823 C C . PRO A 1 106 ? 2.596 -9.707 -8.601 1.00 88.75 106 PRO A C 1
ATOM 825 O O . PRO A 1 106 ? 1.636 -9.387 -7.906 1.00 88.75 106 PRO A O 1
ATOM 828 N N . ILE A 1 107 ? 3.582 -10.479 -8.136 1.00 90.00 107 ILE A N 1
ATOM 829 C CA . ILE A 1 107 ? 3.614 -11.024 -6.774 1.00 90.00 107 ILE A CA 1
ATOM 830 C C . ILE A 1 107 ? 3.811 -9.904 -5.747 1.00 90.00 107 ILE A C 1
ATOM 832 O O . ILE A 1 107 ? 3.092 -9.854 -4.752 1.00 90.00 107 ILE A O 1
ATOM 836 N N . ALA A 1 108 ? 4.746 -8.980 -5.984 1.00 87.44 108 ALA A N 1
ATOM 837 C CA . ALA A 1 108 ? 4.973 -7.862 -5.071 1.00 87.44 108 ALA A CA 1
ATOM 838 C C . ALA A 1 108 ? 3.774 -6.900 -5.043 1.00 87.44 108 ALA A C 1
ATOM 840 O O . ALA A 1 108 ? 3.386 -6.439 -3.971 1.00 87.44 108 ALA A O 1
ATOM 841 N N . ALA A 1 109 ? 3.129 -6.673 -6.190 1.00 88.19 109 ALA A N 1
ATOM 842 C CA . ALA A 1 109 ? 1.870 -5.939 -6.268 1.00 88.19 109 ALA A CA 1
ATOM 843 C C . ALA A 1 109 ? 0.758 -6.627 -5.451 1.00 88.19 109 ALA A C 1
ATOM 845 O O . ALA A 1 109 ? 0.092 -5.984 -4.638 1.00 88.19 109 ALA A O 1
ATOM 846 N N . ALA A 1 110 ? 0.589 -7.944 -5.596 1.00 88.94 110 ALA A N 1
ATOM 847 C CA . ALA A 1 110 ? -0.395 -8.699 -4.824 1.00 88.94 110 ALA A CA 1
ATOM 848 C C . ALA A 1 110 ? -0.137 -8.591 -3.310 1.00 88.94 110 ALA A C 1
ATOM 850 O O . ALA A 1 110 ? -1.051 -8.252 -2.559 1.00 88.94 110 ALA A O 1
ATOM 851 N N . LEU A 1 111 ? 1.109 -8.780 -2.864 1.00 90.12 111 LEU A N 1
ATOM 852 C CA . LEU A 1 111 ? 1.492 -8.665 -1.452 1.00 90.12 111 LEU A CA 1
ATOM 853 C 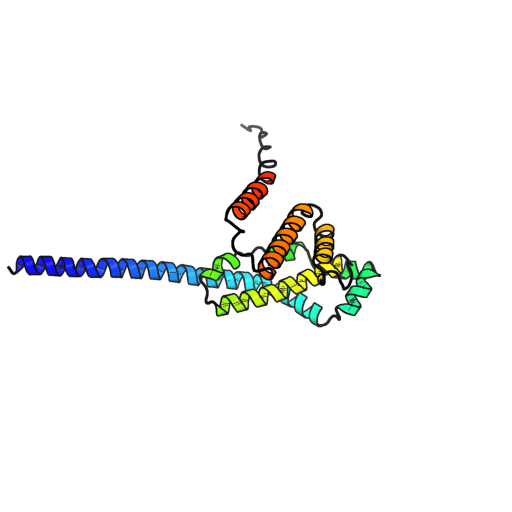C . LEU A 1 111 ? 1.246 -7.263 -0.888 1.00 90.12 111 LEU A C 1
ATOM 855 O O . LEU A 1 111 ? 0.694 -7.130 0.204 1.00 90.12 111 LEU A O 1
ATOM 859 N N . PHE A 1 112 ? 1.614 -6.218 -1.634 1.00 89.62 112 PHE A N 1
ATOM 860 C CA . PHE A 1 112 ? 1.359 -4.841 -1.221 1.00 89.62 112 PHE A CA 1
ATOM 861 C C . PHE A 1 112 ? -0.143 -4.565 -1.101 1.00 89.62 112 PHE A C 1
ATOM 863 O O . PHE A 1 112 ? -0.588 -4.009 -0.100 1.00 89.62 112 PHE A O 1
ATOM 870 N N . SER A 1 113 ? -0.937 -5.007 -2.081 1.00 88.25 113 SER A N 1
ATOM 871 C CA . SER A 1 113 ? -2.392 -4.840 -2.041 1.00 88.25 113 SER A CA 1
ATOM 872 C C . SER A 1 113 ? -3.023 -5.571 -0.855 1.00 88.25 113 SER A C 1
ATOM 874 O O . SER A 1 113 ? -3.835 -4.981 -0.149 1.00 88.25 113 SER A O 1
ATOM 876 N N . ALA A 1 114 ? -2.586 -6.799 -0.558 1.00 89.94 114 ALA A N 1
ATOM 877 C CA . ALA A 1 114 ? -3.045 -7.551 0.604 1.00 89.94 114 ALA A CA 1
ATOM 878 C C . ALA A 1 114 ? -2.700 -6.819 1.911 1.00 89.94 114 ALA A C 1
ATOM 880 O O . ALA A 1 114 ? -3.566 -6.603 2.758 1.00 89.94 114 ALA A O 1
ATOM 881 N N . TYR A 1 115 ? -1.460 -6.346 2.051 1.00 88.62 115 TYR A N 1
ATOM 882 C CA . TYR A 1 115 ? -1.037 -5.559 3.210 1.00 88.62 115 TYR A CA 1
ATOM 883 C C . TYR A 1 115 ? -1.873 -4.281 3.384 1.00 88.62 115 TYR A C 1
ATOM 885 O O . TYR A 1 115 ? -2.336 -3.982 4.486 1.00 88.62 115 TYR A O 1
ATOM 893 N N . ALA A 1 116 ? -2.140 -3.565 2.289 1.00 86.81 116 ALA A N 1
ATOM 894 C CA . ALA A 1 116 ? -2.995 -2.386 2.297 1.00 86.81 116 ALA A CA 1
ATOM 895 C C . ALA A 1 116 ? -4.445 -2.704 2.682 1.00 86.81 116 ALA A C 1
ATOM 897 O O . ALA A 1 116 ? -5.041 -1.961 3.462 1.00 86.81 116 ALA A O 1
ATOM 898 N N . THR A 1 117 ? -5.005 -3.826 2.220 1.00 86.62 117 THR A N 1
ATOM 899 C CA . THR A 1 117 ? -6.361 -4.241 2.614 1.00 86.62 117 THR A CA 1
ATOM 900 C C . THR A 1 117 ? -6.481 -4.541 4.107 1.00 86.62 117 THR A C 1
ATOM 902 O O . THR A 1 117 ? -7.472 -4.171 4.725 1.00 86.62 117 THR A O 1
ATOM 905 N N . VAL A 1 118 ? -5.458 -5.138 4.725 1.00 87.75 118 VAL A N 1
ATOM 906 C CA . VAL A 1 118 ? -5.480 -5.414 6.171 1.00 87.75 118 VAL A CA 1
ATOM 907 C C . VAL A 1 118 ? -5.480 -4.113 6.976 1.00 87.75 118 VAL A C 1
ATOM 909 O O . VAL A 1 118 ? -6.281 -3.961 7.894 1.00 87.75 118 VAL A O 1
ATOM 912 N N . ILE A 1 119 ? -4.624 -3.154 6.612 1.00 85.38 119 ILE A N 1
ATOM 913 C CA . ILE A 1 119 ? -4.526 -1.868 7.321 1.00 85.38 119 ILE A CA 1
ATOM 914 C C . ILE A 1 119 ? -5.775 -1.009 7.107 1.00 85.38 119 ILE A C 1
ATOM 916 O O . ILE A 1 119 ? -6.286 -0.412 8.049 1.00 85.38 119 ILE A O 1
ATOM 920 N N . THR A 1 120 ? -6.287 -0.943 5.877 1.00 83.25 120 THR A N 1
ATOM 921 C CA . THR A 1 120 ? -7.539 -0.220 5.586 1.00 83.25 120 THR A CA 1
ATOM 922 C C . THR A 1 120 ? -8.707 -0.795 6.373 1.00 83.25 120 THR A C 1
ATOM 924 O O . THR A 1 120 ? -9.496 -0.040 6.936 1.00 83.25 120 THR A O 1
ATOM 927 N N . PHE A 1 121 ? -8.802 -2.123 6.459 1.00 84.56 121 PHE A N 1
ATOM 928 C CA . PHE A 1 121 ? -9.867 -2.790 7.193 1.00 84.56 121 PHE A CA 1
ATOM 929 C C . PHE A 1 121 ? -9.819 -2.482 8.693 1.00 84.56 121 PHE A C 1
ATOM 931 O O . PHE A 1 121 ? -10.847 -2.144 9.280 1.00 84.56 121 PHE A O 1
ATOM 938 N N . THR A 1 122 ? -8.636 -2.517 9.312 1.00 82.56 122 THR A N 1
ATOM 939 C CA . THR A 1 122 ? -8.499 -2.201 10.744 1.00 82.56 122 THR A CA 1
ATOM 940 C C . THR A 1 122 ? -8.777 -0.731 11.042 1.00 82.56 122 THR A C 1
ATOM 942 O O . THR A 1 122 ? -9.382 -0.403 12.060 1.00 82.56 122 THR A O 1
ATOM 945 N N . GLN A 1 123 ? -8.413 0.173 10.135 1.00 80.12 123 GLN A N 1
ATOM 946 C CA . GLN A 1 123 ? -8.768 1.586 10.258 1.00 80.12 123 GLN A CA 1
ATOM 947 C C . GLN A 1 123 ? -10.273 1.819 10.105 1.00 80.12 123 GLN A C 1
ATOM 949 O O . GLN A 1 123 ? -10.849 2.576 10.883 1.00 80.12 123 GLN A O 1
ATOM 954 N N . ALA A 1 124 ? -10.933 1.129 9.172 1.00 80.38 124 ALA A N 1
ATOM 955 C CA . ALA A 1 124 ? -12.387 1.188 9.029 1.00 80.38 124 ALA A CA 1
ATOM 956 C C . ALA A 1 124 ? -13.101 0.696 10.299 1.00 80.38 124 ALA A C 1
ATOM 958 O O . ALA A 1 124 ? -14.043 1.332 10.768 1.00 80.38 124 ALA A O 1
ATOM 959 N N . GLN A 1 125 ? -12.611 -0.390 10.900 1.00 81.50 125 GLN A N 1
ATOM 960 C CA . GLN A 1 125 ? -13.091 -0.880 12.192 1.00 81.50 125 GLN A CA 1
ATOM 961 C C . GLN A 1 125 ? -12.947 0.168 13.304 1.00 81.50 125 GLN A C 1
ATOM 963 O O . GLN A 1 125 ? -13.883 0.378 14.071 1.00 81.50 125 GLN A O 1
ATOM 968 N N . LEU A 1 126 ? -11.826 0.887 13.370 1.00 80.12 126 LEU A N 1
ATOM 969 C CA . LEU A 1 126 ? -11.633 1.940 14.371 1.00 80.12 126 LEU A CA 1
ATOM 970 C C . LEU A 1 126 ? -12.585 3.129 14.172 1.00 80.12 126 LEU A C 1
ATOM 972 O O . LEU A 1 126 ? -13.151 3.616 15.148 1.00 80.12 126 LEU A O 1
ATOM 976 N N . VAL A 1 127 ? -12.835 3.558 12.931 1.00 79.50 127 VAL A N 1
ATOM 977 C CA . VAL A 1 127 ? -13.820 4.620 12.634 1.00 79.50 127 VAL A CA 1
ATOM 978 C C . VAL A 1 127 ? -15.237 4.201 13.054 1.00 79.50 127 VAL A C 1
ATOM 980 O O . VAL A 1 127 ? -16.011 5.006 13.579 1.00 79.50 127 VAL A O 1
ATOM 983 N N . VAL A 1 128 ? -15.583 2.923 12.896 1.00 80.81 128 VAL A N 1
ATOM 984 C CA . VAL A 1 128 ? -16.856 2.375 13.390 1.00 80.81 128 VAL A CA 1
ATOM 985 C C . VAL A 1 128 ? -16.950 2.447 14.917 1.00 80.81 128 VAL A C 1
ATOM 987 O O . VAL A 1 128 ? -17.989 2.840 15.447 1.00 80.81 128 VAL A O 1
ATOM 990 N N . LEU A 1 129 ? -15.867 2.140 15.635 1.00 80.81 129 LEU A N 1
ATOM 991 C CA . LEU A 1 129 ? -15.836 2.244 17.099 1.00 80.81 129 LEU A CA 1
ATOM 992 C C . LEU A 1 129 ? -15.932 3.698 17.587 1.00 80.81 129 LEU A C 1
ATOM 994 O O . LEU A 1 129 ? -16.565 3.965 18.605 1.00 80.81 129 LEU A O 1
ATOM 998 N N . GLN A 1 130 ? -15.367 4.655 16.845 1.00 78.44 130 GLN A N 1
ATOM 999 C CA . GLN A 1 130 ? -15.492 6.086 17.155 1.00 78.44 130 GLN A CA 1
ATOM 1000 C C . GLN A 1 130 ? -16.921 6.613 16.993 1.00 78.44 130 GLN A C 1
ATOM 1002 O O . GLN A 1 130 ? -17.353 7.499 17.734 1.00 78.44 130 GLN A O 1
ATOM 1007 N N . THR A 1 131 ? -17.639 6.097 15.996 1.00 76.12 131 THR A N 1
ATOM 1008 C CA . THR A 1 131 ? -19.014 6.503 15.683 1.00 76.12 131 THR A CA 1
ATOM 1009 C C . THR A 1 131 ? -20.048 5.761 16.532 1.00 76.12 131 THR A C 1
ATOM 1011 O O . THR A 1 131 ? -21.153 6.268 16.711 1.00 76.12 131 THR A O 1
ATOM 1014 N N . GLY A 1 132 ? -19.690 4.607 17.108 1.00 74.69 132 GLY A N 1
ATOM 1015 C CA . GLY A 1 132 ? -20.572 3.812 17.965 1.00 74.69 132 GLY A CA 1
ATOM 1016 C C . GLY A 1 132 ? -21.705 3.129 17.196 1.00 74.69 132 GLY A C 1
ATOM 1017 O O 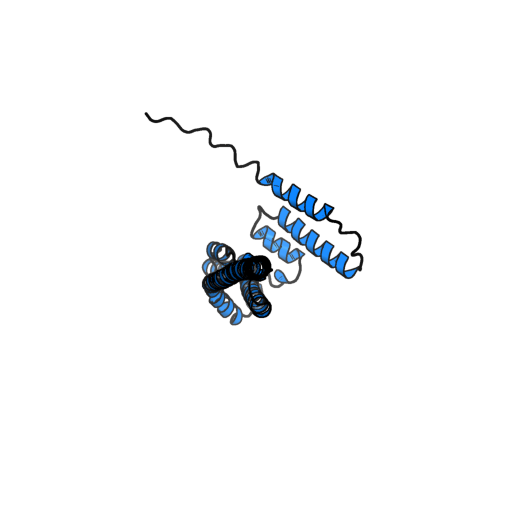. GLY A 1 132 ? -22.772 2.903 17.754 1.00 74.69 132 GLY A O 1
ATOM 1018 N N . LEU A 1 133 ? -21.496 2.823 15.910 1.00 71.00 133 LEU A N 1
ATOM 1019 C CA . LEU A 1 133 ? -22.521 2.281 15.002 1.00 71.00 133 LEU A CA 1
ATOM 1020 C C . LEU A 1 133 ? -22.798 0.773 15.175 1.00 71.00 133 LEU A C 1
ATOM 1022 O O . LEU A 1 133 ? -23.532 0.182 14.379 1.00 71.00 133 LEU A O 1
ATOM 1026 N N . GLY A 1 134 ? -22.235 0.165 16.221 1.00 68.12 134 GLY A N 1
ATOM 1027 C CA . GLY A 1 134 ? -22.481 -1.217 16.619 1.00 68.12 134 GLY A CA 1
ATOM 1028 C C . GLY A 1 134 ? -21.785 -2.267 15.746 1.00 68.12 134 GLY A C 1
ATOM 1029 O O . GLY A 1 134 ? -21.161 -1.990 14.718 1.00 68.12 134 GLY A O 1
ATOM 1030 N N . LYS A 1 135 ? -21.908 -3.529 16.163 1.00 71.62 135 LYS A N 1
ATOM 1031 C CA . LYS A 1 135 ? -21.195 -4.690 15.595 1.00 71.62 135 LYS A CA 1
ATOM 1032 C C . LYS A 1 135 ? -21.494 -4.958 14.112 1.00 71.62 135 LYS A C 1
ATOM 1034 O O . LYS A 1 135 ? -20.632 -5.445 13.381 1.00 71.62 135 LYS A O 1
ATOM 1039 N N . ASN A 1 136 ? -22.694 -4.604 13.648 1.00 72.56 136 ASN A N 1
ATOM 1040 C CA . ASN A 1 136 ? -23.168 -4.884 12.285 1.00 72.56 136 ASN A CA 1
ATOM 1041 C C . ASN A 1 136 ? -22.808 -3.793 11.263 1.00 72.56 136 ASN A C 1
ATOM 1043 O O . ASN A 1 136 ? -23.129 -3.932 10.079 1.00 72.56 136 ASN A O 1
ATOM 1047 N N . ALA A 1 137 ? -22.115 -2.734 11.693 1.00 68.19 137 ALA A N 1
ATOM 1048 C CA . ALA A 1 137 ? -21.773 -1.577 10.868 1.00 68.19 137 ALA A CA 1
ATOM 1049 C C . ALA A 1 137 ? -20.982 -1.923 9.591 1.00 68.19 137 ALA A C 1
ATOM 1051 O O . ALA A 1 137 ? -21.123 -1.248 8.575 1.00 68.19 137 ALA A O 1
ATOM 1052 N N . LEU A 1 138 ? -20.184 -2.996 9.621 1.00 67.56 138 LEU A N 1
ATOM 1053 C CA . LEU A 1 138 ? -19.356 -3.445 8.492 1.00 67.56 138 LEU A CA 1
ATOM 1054 C C . LEU A 1 138 ? -19.919 -4.670 7.756 1.00 67.56 138 LEU A C 1
ATOM 1056 O O . LEU A 1 138 ? -19.316 -5.134 6.794 1.00 67.56 138 LEU A O 1
ATOM 1060 N N . SER A 1 139 ? -21.055 -5.212 8.205 1.00 71.50 139 SER A N 1
ATOM 1061 C CA . SER A 1 139 ? -21.606 -6.465 7.665 1.00 71.50 139 SER A CA 1
ATOM 1062 C C . SER A 1 139 ? -22.521 -6.258 6.458 1.00 71.50 139 SER A C 1
ATOM 1064 O O . SER A 1 139 ? -22.680 -7.170 5.651 1.00 71.50 139 SER A O 1
ATOM 1066 N N . SER A 1 140 ? -23.130 -5.076 6.317 1.00 68.62 140 SER A N 1
ATOM 1067 C CA . SER A 1 140 ? -24.035 -4.773 5.203 1.00 68.62 140 SER A CA 1
ATOM 1068 C C . SER A 1 140 ? -23.638 -3.483 4.477 1.00 68.62 140 SER A C 1
ATOM 1070 O O . SER A 1 140 ? -23.199 -2.531 5.128 1.00 68.62 140 SER A O 1
ATOM 1072 N N . PRO A 1 141 ? -23.820 -3.410 3.144 1.00 64.38 141 PRO A N 1
ATOM 1073 C CA . PRO A 1 141 ? -23.513 -2.207 2.366 1.00 64.38 141 PRO A CA 1
ATOM 1074 C C . PRO A 1 141 ? -24.268 -0.966 2.867 1.00 64.38 141 PRO A C 1
ATOM 1076 O O . PRO A 1 141 ? -23.717 0.133 2.893 1.00 64.38 141 PRO A O 1
ATOM 1079 N N . ASP A 1 142 ? -25.509 -1.154 3.325 1.00 63.12 142 ASP A N 1
ATOM 1080 C CA . ASP A 1 142 ? -26.354 -0.081 3.857 1.00 63.12 142 ASP A CA 1
ATOM 1081 C C . ASP A 1 142 ? -25.871 0.419 5.225 1.00 63.12 142 ASP A C 1
ATOM 1083 O O . ASP A 1 142 ? -25.963 1.611 5.526 1.00 63.12 142 ASP A O 1
ATOM 1087 N N . ALA A 1 143 ? -25.316 -0.468 6.056 1.00 68.31 143 ALA A N 1
ATOM 1088 C CA . ALA A 1 143 ? -24.702 -0.073 7.319 1.00 68.31 143 ALA A CA 1
ATOM 1089 C C . ALA A 1 143 ? -23.401 0.707 7.085 1.00 68.31 143 ALA A C 1
ATOM 1091 O O . ALA A 1 143 ? -23.191 1.739 7.720 1.00 68.31 143 ALA A O 1
ATOM 1092 N N . VAL A 1 144 ? -22.601 0.305 6.093 1.00 67.50 144 VAL A N 1
ATOM 1093 C CA . VAL A 1 144 ? -21.410 1.055 5.670 1.00 67.50 144 VAL A CA 1
ATOM 1094 C C . VAL A 1 144 ? -21.793 2.447 5.161 1.00 67.50 144 VAL A C 1
ATOM 1096 O O . VAL A 1 144 ? -21.118 3.421 5.484 1.00 67.50 144 VAL A O 1
ATOM 1099 N N . TYR A 1 145 ? -22.908 2.579 4.434 1.00 66.44 145 TYR A N 1
ATOM 1100 C CA . TYR A 1 145 ? -23.424 3.886 4.022 1.00 66.44 145 TYR A CA 1
ATOM 1101 C C . TYR A 1 145 ? -23.794 4.774 5.218 1.00 66.44 145 TYR A C 1
ATOM 1103 O O . TYR A 1 145 ? -23.450 5.954 5.224 1.00 66.44 145 TYR A O 1
ATOM 1111 N N . LYS A 1 146 ? -24.438 4.219 6.254 1.00 68.75 146 LYS A N 1
ATOM 1112 C CA . LYS A 1 146 ? -24.745 4.964 7.488 1.00 68.75 146 LYS A CA 1
ATOM 1113 C C . LYS A 1 146 ? -23.474 5.451 8.180 1.00 68.75 146 LYS A C 1
ATOM 1115 O O . LYS A 1 146 ? -23.407 6.626 8.535 1.00 68.75 146 LYS A O 1
ATOM 1120 N N . VAL A 1 147 ? -22.455 4.594 8.284 1.00 65.81 147 VAL A N 1
ATOM 1121 C CA . VAL A 1 147 ? -21.127 4.961 8.810 1.00 65.81 147 VAL A CA 1
ATOM 1122 C C . VAL A 1 147 ? -20.507 6.089 8.001 1.00 65.81 147 VAL A C 1
ATOM 1124 O O . VAL A 1 147 ? -20.091 7.090 8.577 1.00 65.81 147 VAL A O 1
ATOM 1127 N N . LEU A 1 148 ? -20.503 5.976 6.672 1.00 66.06 148 LEU A N 1
ATOM 1128 C CA . LEU A 1 148 ? -19.948 7.016 5.812 1.00 66.06 148 LEU A CA 1
ATOM 1129 C C . LEU A 1 148 ? -20.719 8.331 5.913 1.00 66.06 148 LEU A C 1
ATOM 1131 O O . LEU A 1 148 ? -20.100 9.384 5.948 1.00 66.06 148 LEU A O 1
ATOM 1135 N N . SER A 1 149 ? -22.048 8.283 5.985 1.00 64.62 149 SER A N 1
ATOM 1136 C CA . SER A 1 149 ? -22.874 9.487 6.111 1.00 64.62 149 SER A CA 1
ATOM 1137 C C . SER A 1 149 ? -22.710 10.181 7.466 1.00 64.62 149 SER A C 1
ATOM 1139 O O . SER A 1 149 ? -22.798 11.402 7.532 1.00 64.62 149 SER A O 1
ATOM 1141 N N . ALA A 1 150 ? -22.426 9.420 8.528 1.00 65.38 150 ALA A N 1
ATOM 1142 C CA . ALA A 1 150 ? -22.140 9.959 9.853 1.00 65.38 150 ALA A CA 1
ATOM 1143 C C . ALA A 1 150 ? -20.716 10.531 9.954 1.00 65.38 150 ALA A C 1
ATOM 1145 O O . ALA A 1 150 ? -20.508 11.544 10.615 1.00 65.38 150 ALA A O 1
ATOM 1146 N N . ALA A 1 151 ? -19.740 9.894 9.301 1.00 59.66 151 ALA A N 1
ATOM 1147 C CA . ALA A 1 151 ? -18.344 10.326 9.318 1.00 59.66 151 ALA A CA 1
ATOM 1148 C C . ALA A 1 151 ? -18.046 11.461 8.316 1.00 59.66 151 ALA A C 1
ATOM 1150 O O . ALA A 1 151 ? -17.163 12.276 8.566 1.00 59.66 151 ALA A O 1
ATOM 1151 N N . LEU A 1 152 ? -18.753 11.515 7.179 1.00 60.72 152 LEU A N 1
ATOM 1152 C CA . LEU A 1 152 ? -18.580 12.510 6.115 1.00 60.72 152 LEU A CA 1
ATOM 1153 C C . LEU A 1 152 ? -19.949 13.002 5.596 1.00 60.72 152 LEU A C 1
ATOM 1155 O O . LEU A 1 152 ? -20.414 12.538 4.545 1.00 60.72 152 LEU A O 1
ATOM 1159 N N . PRO A 1 153 ? -20.596 13.964 6.281 1.00 61.53 153 PRO A N 1
ATOM 1160 C CA . PRO A 1 153 ? -21.911 14.467 5.876 1.00 61.53 153 PRO A CA 1
A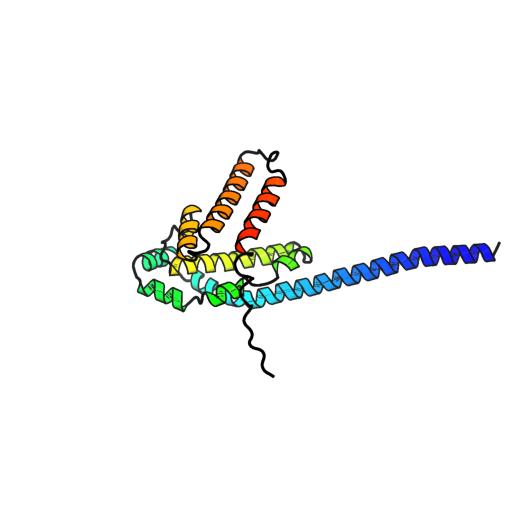TOM 1161 C C . PRO A 1 153 ? -21.901 15.095 4.468 1.00 61.53 153 PRO A C 1
ATOM 1163 O O . PRO A 1 153 ? -22.827 14.857 3.686 1.00 61.53 153 PRO A O 1
ATOM 1166 N N . ASP A 1 154 ? -20.814 15.781 4.093 1.00 60.22 154 ASP A N 1
ATOM 1167 C CA . ASP A 1 154 ? -20.676 16.484 2.806 1.00 60.22 154 ASP A CA 1
ATOM 1168 C C . ASP A 1 154 ? -20.537 15.547 1.586 1.00 60.22 154 ASP A C 1
ATOM 1170 O O . ASP A 1 154 ? -20.795 15.949 0.453 1.00 60.22 154 ASP A O 1
ATOM 1174 N N . TRP A 1 155 ? -20.152 14.279 1.791 1.00 53.34 155 TRP A N 1
ATOM 1175 C CA . TRP A 1 155 ? -19.905 13.295 0.716 1.00 53.34 155 TRP A CA 1
ATOM 1176 C C . TRP A 1 155 ? -20.994 12.215 0.615 1.00 53.34 155 TRP A C 1
ATOM 1178 O O . TRP A 1 155 ? -20.872 11.254 -0.157 1.00 53.34 155 TRP A O 1
ATOM 1188 N N . SER A 1 156 ? -22.077 12.368 1.377 1.00 53.69 156 SER A N 1
ATOM 1189 C CA . SER A 1 156 ? -23.170 11.396 1.499 1.00 53.69 156 SER A CA 1
ATOM 1190 C C . SER A 1 156 ? -23.905 11.102 0.181 1.00 53.69 156 SER A C 1
ATOM 1192 O O . SER A 1 156 ? -24.461 10.014 0.014 1.00 53.69 156 SER A O 1
ATOM 1194 N N . GLU A 1 157 ? -23.890 12.024 -0.785 1.00 53.59 157 GLU A N 1
ATOM 1195 C CA . GLU A 1 157 ? -24.507 11.824 -2.102 1.00 53.59 157 GLU A CA 1
ATOM 1196 C C . GLU A 1 157 ? -23.593 11.040 -3.064 1.00 53.59 157 GLU A C 1
ATOM 1198 O O . GLU A 1 157 ? -24.023 10.067 -3.685 1.00 53.59 157 GLU A O 1
ATOM 1203 N N . SER A 1 158 ? -22.303 11.389 -3.138 1.00 51.25 158 SER A N 1
ATOM 1204 C CA . SER A 1 158 ? -21.322 10.751 -4.041 1.00 51.25 158 SER A CA 1
ATOM 1205 C C . SER A 1 158 ? -21.051 9.281 -3.679 1.00 51.25 158 SER A C 1
ATOM 1207 O O . SER A 1 158 ? -20.893 8.407 -4.534 1.00 51.25 158 SER A O 1
ATOM 1209 N N . THR A 1 159 ? -21.074 8.980 -2.385 1.00 55.62 159 THR A N 1
ATOM 1210 C CA . THR A 1 159 ? -20.848 7.636 -1.830 1.00 55.62 159 THR A CA 1
ATOM 1211 C C . THR A 1 159 ? -22.020 6.688 -2.094 1.00 55.62 159 THR A C 1
ATOM 1213 O O . THR A 1 159 ? -21.805 5.512 -2.396 1.00 55.62 159 THR A O 1
ATOM 1216 N N . LYS A 1 160 ? -23.252 7.215 -2.105 1.00 56.56 160 LYS A N 1
ATOM 1217 C CA . LYS A 1 160 ? -24.468 6.505 -2.535 1.00 56.56 160 LYS A CA 1
ATOM 1218 C C . LYS A 1 160 ? -24.354 6.043 -3.988 1.00 56.56 160 LYS A C 1
ATOM 1220 O O . LYS A 1 160 ? -24.663 4.896 -4.302 1.00 56.56 160 LYS A O 1
ATOM 1225 N N . TRP A 1 161 ? -23.843 6.911 -4.863 1.00 51.12 161 TRP A N 1
ATOM 1226 C CA . TRP A 1 161 ? -23.613 6.589 -6.272 1.00 51.12 161 TRP A CA 1
ATOM 1227 C C . TRP A 1 161 ? -22.518 5.537 -6.470 1.00 51.12 161 TRP A C 1
ATOM 1229 O O . TRP A 1 161 ? -22.715 4.613 -7.254 1.00 51.12 161 TRP A O 1
ATOM 1239 N N . ALA A 1 162 ? -21.399 5.614 -5.744 1.00 57.78 162 ALA A N 1
ATOM 1240 C CA . ALA A 1 162 ? -20.327 4.618 -5.838 1.00 57.78 162 ALA A CA 1
ATOM 1241 C C . ALA A 1 162 ? -20.778 3.211 -5.390 1.00 57.78 162 ALA A C 1
ATOM 1243 O O . ALA A 1 162 ? -20.458 2.221 -6.053 1.00 57.78 162 ALA A O 1
ATOM 1244 N N . LEU A 1 163 ? -21.569 3.125 -4.313 1.00 58.97 163 LEU A N 1
ATOM 1245 C CA . LEU A 1 163 ? -22.185 1.879 -3.840 1.00 58.97 163 LEU A CA 1
ATOM 1246 C C . LEU A 1 163 ? -23.243 1.347 -4.813 1.00 58.97 163 LEU A C 1
ATOM 1248 O O . LEU A 1 163 ? -23.261 0.157 -5.108 1.00 58.97 163 LEU A O 1
ATOM 1252 N N . LEU A 1 164 ? -24.092 2.213 -5.371 1.00 59.03 164 LEU A N 1
ATOM 1253 C CA . LEU A 1 164 ? -25.078 1.804 -6.374 1.00 59.03 164 LEU A CA 1
ATOM 1254 C C . LEU A 1 164 ? -24.414 1.307 -7.660 1.00 59.03 164 LEU A C 1
ATOM 1256 O O . LEU A 1 164 ? -24.861 0.316 -8.230 1.00 59.03 164 LEU A O 1
ATOM 1260 N N . VAL A 1 165 ? -23.334 1.946 -8.115 1.00 60.94 165 VAL A N 1
ATOM 1261 C CA . VAL A 1 165 ? -22.584 1.505 -9.300 1.00 60.94 165 VAL A CA 1
ATOM 1262 C C . VAL A 1 165 ? -21.906 0.159 -9.047 1.00 60.94 165 VAL A C 1
ATOM 1264 O O . VAL A 1 165 ? -21.970 -0.710 -9.915 1.00 60.94 165 VAL A O 1
ATOM 1267 N N . SER A 1 166 ? -21.312 -0.056 -7.870 1.00 53.66 166 SER A N 1
ATOM 1268 C CA . SER A 1 166 ? -20.683 -1.337 -7.535 1.00 53.66 166 SER A CA 1
ATOM 1269 C C . SER A 1 166 ? -21.710 -2.458 -7.342 1.00 53.66 166 SER A C 1
ATOM 1271 O O . SER A 1 166 ? -21.503 -3.541 -7.885 1.00 53.66 166 SER A O 1
ATOM 1273 N N . LEU A 1 167 ? -22.860 -2.204 -6.702 1.00 56.06 167 LEU A N 1
ATOM 1274 C CA . LEU A 1 167 ? -23.970 -3.166 -6.613 1.00 56.06 167 LEU A CA 1
ATOM 1275 C C . LEU A 1 167 ? -24.576 -3.484 -7.985 1.00 56.06 167 LEU A C 1
ATOM 1277 O O . LEU A 1 167 ? -24.876 -4.644 -8.276 1.00 56.06 167 LEU A O 1
ATOM 1281 N N . ARG A 1 168 ? -24.744 -2.482 -8.853 1.00 56.09 168 ARG A N 1
ATOM 1282 C CA . ARG A 1 168 ? -25.280 -2.673 -10.210 1.00 56.09 168 ARG A CA 1
ATOM 1283 C C . ARG A 1 168 ? -24.293 -3.427 -11.101 1.00 56.09 168 ARG A C 1
ATOM 1285 O O . ARG A 1 168 ? -24.699 -4.276 -11.886 1.00 56.09 168 ARG A O 1
ATOM 1292 N N . PHE A 1 169 ? -22.995 -3.188 -10.920 1.00 53.53 169 PHE A N 1
ATOM 1293 C CA . PHE A 1 169 ? -21.938 -3.975 -11.548 1.00 53.53 169 PHE A CA 1
ATOM 1294 C C . PHE A 1 169 ? -21.956 -5.426 -11.055 1.00 53.53 169 PHE A C 1
ATOM 1296 O O . PHE A 1 169 ? -21.941 -6.342 -11.870 1.00 53.53 169 PHE A O 1
ATOM 1303 N N . TRP A 1 170 ? -22.078 -5.656 -9.745 1.00 43.47 170 TRP A N 1
ATOM 1304 C CA . TRP A 1 170 ? -22.094 -7.002 -9.160 1.00 43.47 170 TRP A CA 1
ATOM 1305 C C . TRP A 1 170 ? -23.335 -7.812 -9.556 1.00 43.47 170 TRP A C 1
ATOM 1307 O O . TRP A 1 170 ? -23.233 -8.988 -9.896 1.00 43.47 170 TRP A O 1
ATOM 1317 N N . THR A 1 171 ? -24.509 -7.180 -9.586 1.00 51.41 171 THR A N 1
ATOM 1318 C CA . THR A 1 171 ? -25.762 -7.801 -10.055 1.00 51.41 171 THR A CA 1
ATOM 1319 C C . THR A 1 171 ? -25.750 -8.064 -11.564 1.00 51.41 171 THR A C 1
ATOM 1321 O O . THR A 1 171 ? -26.245 -9.103 -12.005 1.00 51.41 171 THR A O 1
ATOM 1324 N N . SER A 1 172 ? -25.107 -7.201 -12.357 1.00 43.34 172 SER A N 1
ATOM 1325 C CA . SER A 1 172 ? -24.832 -7.446 -13.781 1.00 43.34 172 SER A CA 1
ATOM 1326 C C . SER A 1 172 ? -23.847 -8.602 -13.997 1.00 43.34 172 SER A C 1
ATOM 1328 O O . SER A 1 172 ? -24.005 -9.379 -14.937 1.00 43.34 172 SER A O 1
ATOM 1330 N N . LEU A 1 173 ? -22.852 -8.751 -13.116 1.00 45.75 173 LEU A N 1
ATOM 1331 C CA . LEU A 1 173 ? -21.881 -9.848 -13.150 1.00 45.75 173 LEU A CA 1
ATOM 1332 C C . LEU A 1 173 ? -22.542 -11.190 -12.809 1.00 45.75 173 LEU A C 1
ATOM 1334 O O . LEU A 1 173 ? -22.254 -12.200 -13.444 1.00 45.75 173 LEU A O 1
ATOM 1338 N N . ARG A 1 174 ? -23.473 -11.183 -11.847 1.00 40.50 174 ARG A N 1
ATOM 1339 C CA . ARG A 1 174 ? -24.242 -12.362 -11.417 1.00 40.50 174 ARG A CA 1
ATOM 1340 C C . ARG A 1 174 ? -25.295 -12.816 -12.432 1.00 40.50 174 ARG A C 1
ATOM 1342 O O . ARG A 1 174 ? -25.644 -13.988 -12.445 1.00 40.50 174 ARG A O 1
ATOM 1349 N N . SER A 1 175 ? -25.801 -11.903 -13.261 1.00 48.66 175 SER A N 1
ATOM 1350 C CA . SER A 1 175 ? -26.849 -12.173 -14.260 1.00 48.66 175 SER A CA 1
ATOM 1351 C C . SER A 1 175 ? -26.312 -12.496 -15.662 1.00 48.66 175 SER A C 1
ATOM 1353 O O . SER A 1 175 ? -27.100 -12.688 -16.583 1.00 48.66 175 SER A O 1
ATOM 1355 N N . GLY A 1 176 ? -24.987 -12.558 -15.856 1.00 40.62 176 GLY A N 1
ATOM 1356 C CA . GLY A 1 176 ? -24.371 -12.922 -17.142 1.00 40.62 176 GLY A CA 1
ATOM 1357 C C . GLY A 1 176 ? -24.579 -11.904 -18.275 1.00 40.62 176 GLY A C 1
ATOM 1358 O O . GLY A 1 176 ? -24.182 -12.150 -19.413 1.00 40.62 176 GLY A O 1
ATOM 1359 N N . CYS A 1 177 ? -25.160 -10.738 -17.986 1.00 43.72 177 CYS A N 1
ATOM 1360 C CA . CYS A 1 177 ? -25.546 -9.747 -18.986 1.00 43.72 177 CYS A CA 1
ATOM 1361 C C . CYS A 1 177 ? -24.397 -8.752 -19.249 1.00 43.72 177 CYS A C 1
ATOM 1363 O O . CYS A 1 177 ? -24.468 -7.573 -18.920 1.00 43.72 177 CYS A O 1
ATOM 1365 N N . TRP A 1 178 ? -23.284 -9.238 -19.805 1.00 39.78 178 TRP A N 1
ATOM 1366 C CA . TRP A 1 178 ? -22.070 -8.432 -20.037 1.00 39.78 178 TRP A CA 1
ATOM 1367 C C . TRP A 1 178 ? -22.111 -7.555 -21.305 1.00 39.78 178 TRP A C 1
ATOM 1369 O O . TRP A 1 178 ? -21.217 -6.737 -21.514 1.00 39.78 178 TRP A O 1
ATOM 1379 N N . ARG A 1 179 ? -23.128 -7.691 -22.169 1.00 38.03 179 ARG A N 1
ATOM 1380 C CA . ARG A 1 179 ? -23.135 -7.051 -23.502 1.00 38.03 179 ARG A CA 1
ATOM 1381 C C . ARG A 1 179 ? -23.668 -5.613 -23.564 1.00 38.03 179 ARG A C 1
ATOM 1383 O O . ARG A 1 179 ? -23.525 -5.001 -24.616 1.00 38.03 179 ARG A O 1
ATOM 1390 N N . SER A 1 180 ? -24.231 -5.047 -22.492 1.00 41.09 180 SER A N 1
ATOM 1391 C CA . SER A 1 180 ? -24.840 -3.701 -22.543 1.00 41.09 180 SER A CA 1
ATOM 1392 C C . SER A 1 180 ? -24.138 -2.622 -21.712 1.00 41.09 180 SER A C 1
ATOM 1394 O O . SER A 1 180 ? -24.579 -1.475 -21.730 1.00 41.09 180 SER A O 1
ATOM 1396 N N . PHE A 1 181 ? -23.039 -2.925 -21.011 1.00 40.31 181 PHE A N 1
ATOM 1397 C CA . PHE A 1 181 ? -22.267 -1.900 -20.295 1.00 40.31 181 PHE A CA 1
ATOM 1398 C C . PHE A 1 181 ? -21.284 -1.206 -21.254 1.00 40.31 181 PHE A C 1
ATOM 1400 O O . PHE A 1 181 ? -20.065 -1.299 -21.121 1.00 40.31 181 PHE A O 1
ATOM 1407 N N . SER A 1 182 ? -21.820 -0.565 -22.296 1.00 39.97 182 SER A N 1
ATOM 1408 C CA . SER A 1 182 ? -21.024 0.202 -23.252 1.00 39.97 182 SER A CA 1
ATOM 1409 C C . SER A 1 182 ? -20.484 1.487 -22.621 1.00 39.97 182 SER A C 1
ATOM 1411 O O . SER A 1 182 ? -21.094 2.079 -21.735 1.00 39.97 182 SER A O 1
ATOM 1413 N N . VAL A 1 183 ? -19.338 1.920 -23.149 1.00 43.41 183 VAL A N 1
ATOM 1414 C CA . VAL A 1 183 ? -18.471 3.072 -22.820 1.00 43.41 183 VAL A CA 1
ATOM 1415 C C . VAL A 1 183 ? -19.184 4.384 -22.426 1.00 43.41 183 VAL A C 1
ATOM 1417 O O . VAL A 1 183 ? -18.589 5.224 -21.750 1.00 43.41 183 VAL A O 1
ATOM 1420 N N . THR A 1 184 ? -20.457 4.557 -22.767 1.00 41.38 184 THR A N 1
ATOM 1421 C CA . THR A 1 184 ? -21.295 5.713 -22.424 1.00 41.38 184 THR A CA 1
ATOM 1422 C C . THR A 1 184 ? -21.477 5.922 -20.918 1.00 41.38 184 THR A C 1
ATOM 1424 O O . THR A 1 184 ? -21.334 7.052 -20.456 1.00 41.38 184 THR A O 1
ATOM 1427 N N . SER A 1 185 ? -21.652 4.866 -20.117 1.00 42.94 185 SER A N 1
ATOM 1428 C CA . SER A 1 185 ? -21.797 4.999 -18.653 1.00 42.94 185 SER A CA 1
ATOM 1429 C C . SER A 1 185 ? -20.507 5.457 -17.955 1.00 42.94 185 SER A C 1
ATOM 1431 O O . SER A 1 185 ? -20.552 6.117 -16.916 1.00 42.94 185 SER A O 1
ATOM 1433 N N . ARG A 1 186 ? -19.340 5.169 -18.550 1.00 36.81 186 ARG A N 1
ATOM 1434 C CA . ARG A 1 186 ? -18.024 5.598 -18.047 1.00 36.81 186 ARG A CA 1
ATOM 1435 C C . ARG A 1 186 ? -17.762 7.084 -18.330 1.00 36.81 186 ARG A C 1
ATOM 1437 O O . ARG A 1 186 ? -17.146 7.759 -17.509 1.00 36.81 186 ARG A O 1
ATOM 1444 N N . VAL A 1 187 ? -18.263 7.597 -19.457 1.00 44.84 187 VAL A N 1
ATOM 1445 C CA . VAL A 1 187 ? -18.145 9.014 -19.840 1.00 44.84 187 VAL A CA 1
ATOM 1446 C C . VAL A 1 187 ? -19.145 9.881 -19.074 1.00 44.84 187 VAL A C 1
ATOM 1448 O O . VAL A 1 187 ? -18.761 10.954 -18.611 1.00 44.84 187 VAL A O 1
ATOM 1451 N N . GLU A 1 188 ? -20.376 9.411 -18.851 1.00 38.06 188 GLU A N 1
ATOM 1452 C CA . GLU A 1 188 ? -21.396 10.137 -18.072 1.00 38.06 188 GLU A CA 1
ATOM 1453 C C . GLU A 1 188 ? -21.033 10.265 -16.583 1.00 38.06 188 GLU A C 1
ATOM 1455 O O . GLU A 1 188 ? -21.208 11.330 -15.985 1.00 38.06 188 GLU A O 1
ATOM 1460 N N . ALA A 1 189 ? -20.436 9.220 -15.995 1.00 44.88 189 ALA A N 1
ATOM 1461 C CA . ALA A 1 189 ? -19.922 9.271 -14.625 1.00 44.88 189 ALA A CA 1
ATOM 1462 C C . ALA A 1 189 ? -18.750 10.264 -14.481 1.00 44.88 189 ALA A C 1
ATOM 1464 O O . ALA A 1 189 ? -18.684 11.014 -13.507 1.00 44.88 189 ALA A O 1
ATOM 1465 N N . MET A 1 190 ? -17.852 10.336 -15.473 1.00 36.78 190 MET A N 1
ATOM 1466 C CA . MET A 1 190 ? -16.725 11.281 -15.458 1.00 36.78 190 MET A CA 1
ATOM 1467 C C . MET A 1 190 ? -17.125 12.729 -15.780 1.00 36.78 190 MET A C 1
ATOM 1469 O O . MET A 1 190 ? -16.485 13.656 -15.283 1.00 36.78 190 MET A O 1
ATOM 1473 N N . THR A 1 191 ? -18.176 12.963 -16.574 1.00 44.72 191 THR A N 1
ATOM 1474 C CA . THR A 1 191 ? -18.636 14.330 -16.889 1.00 44.72 191 THR A CA 1
ATOM 1475 C C . THR A 1 191 ? -19.426 14.968 -15.747 1.00 44.72 191 THR A C 1
ATOM 1477 O O . THR A 1 191 ? -19.283 16.171 -15.533 1.00 44.72 191 THR A O 1
ATOM 1480 N N . ARG A 1 192 ? -20.173 14.194 -14.945 1.00 39.62 192 ARG A N 1
ATOM 1481 C CA . ARG A 1 192 ? -20.891 14.725 -13.766 1.00 39.62 192 ARG A CA 1
ATOM 1482 C C . ARG A 1 192 ? -20.022 14.897 -12.515 1.00 39.62 192 ARG A C 1
ATOM 1484 O O . ARG A 1 192 ? -20.315 15.760 -11.698 1.00 39.62 192 ARG A O 1
ATOM 1491 N N . LEU A 1 193 ? -18.900 14.183 -12.395 1.00 39.28 193 LEU A N 1
ATOM 1492 C CA . LEU A 1 193 ? -17.887 14.456 -11.358 1.00 39.28 193 LEU A CA 1
ATOM 1493 C C . LEU A 1 193 ? -17.092 15.756 -11.605 1.00 39.28 193 LEU A C 1
ATOM 1495 O O . LEU A 1 193 ? -16.417 16.246 -10.703 1.00 39.28 193 LEU A O 1
ATOM 1499 N N . ARG A 1 194 ? -17.181 16.357 -12.802 1.00 34.75 194 ARG A N 1
ATOM 1500 C CA . ARG A 1 194 ? -16.502 17.623 -13.138 1.00 34.75 194 ARG A CA 1
ATOM 1501 C C . ARG A 1 194 ? -17.273 18.888 -12.736 1.00 34.75 194 ARG A C 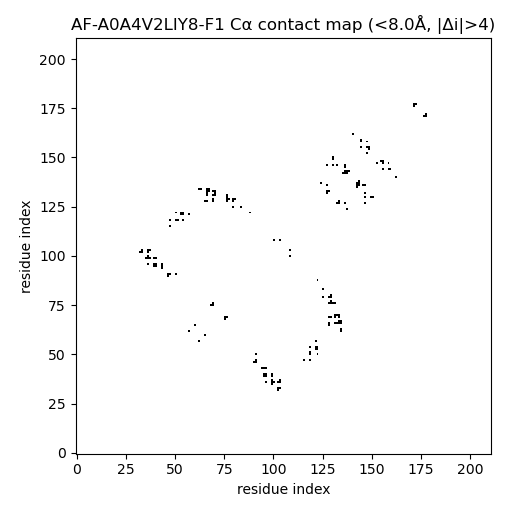1
ATOM 1503 O O . ARG A 1 194 ? -16.693 19.971 -12.794 1.00 34.75 194 ARG A O 1
ATOM 1510 N N . SER A 1 195 ? -18.545 18.798 -12.340 1.00 37.34 195 SER A N 1
ATOM 1511 C CA . SER A 1 195 ? -19.382 19.981 -12.075 1.00 37.34 195 SER A CA 1
ATOM 1512 C C . SER A 1 195 ? -19.231 20.659 -10.699 1.00 37.34 195 SER A C 1
ATOM 1514 O O . SER A 1 195 ? -19.529 21.855 -10.642 1.00 37.34 195 SER A O 1
ATOM 1516 N N . PRO A 1 196 ? -18.741 20.028 -9.608 1.00 35.66 196 PRO A N 1
ATOM 1517 C CA . PRO A 1 196 ? -18.490 20.766 -8.362 1.00 35.66 196 PRO A CA 1
ATOM 1518 C C . PRO A 1 196 ? -17.209 21.616 -8.425 1.00 35.66 196 PRO A C 1
ATOM 1520 O O . PRO A 1 196 ? -17.136 22.679 -7.818 1.00 35.66 196 PRO A O 1
ATOM 1523 N N . LEU A 1 197 ? -16.215 21.206 -9.224 1.00 37.91 197 LEU A N 1
ATOM 1524 C CA . LEU A 1 197 ? -14.888 21.841 -9.280 1.00 37.91 197 LEU A CA 1
ATOM 1525 C C . LEU A 1 197 ? -14.840 23.194 -10.017 1.00 37.91 197 LEU A C 1
ATOM 1527 O O . LEU A 1 197 ? -13.794 23.835 -10.036 1.00 37.91 197 LEU A O 1
ATOM 1531 N N . ARG A 1 198 ? -15.945 23.666 -10.614 1.00 32.12 198 ARG A N 1
ATOM 1532 C CA . ARG A 1 198 ? -15.992 24.974 -11.302 1.00 32.12 198 ARG A CA 1
ATOM 1533 C C . ARG A 1 198 ? -16.592 26.119 -10.488 1.00 32.12 198 ARG A C 1
ATOM 1535 O O . ARG A 1 198 ? -16.480 27.255 -10.933 1.00 32.12 198 ARG A O 1
ATOM 1542 N N . ARG A 1 199 ? -17.203 25.870 -9.323 1.00 31.92 199 ARG A N 1
ATOM 1543 C CA . ARG A 1 199 ? -17.894 26.929 -8.555 1.00 31.92 199 ARG A CA 1
ATOM 1544 C C . ARG A 1 199 ? -17.099 27.549 -7.398 1.00 31.92 199 ARG A C 1
ATOM 1546 O O . ARG A 1 199 ? -17.599 28.482 -6.790 1.00 31.92 199 ARG A O 1
ATOM 1553 N N . GLY A 1 200 ? -15.861 27.112 -7.147 1.00 31.75 200 GLY A N 1
ATOM 1554 C CA . GLY A 1 200 ? -15.000 27.671 -6.087 1.00 31.75 200 GLY A CA 1
ATOM 1555 C C . GLY A 1 200 ? -13.743 28.422 -6.551 1.00 31.75 200 GLY A C 1
ATOM 1556 O O . GLY A 1 200 ? -12.984 28.879 -5.708 1.00 31.75 200 GLY A O 1
ATOM 1557 N N . PHE A 1 201 ? -13.480 28.537 -7.861 1.00 27.61 201 PHE A N 1
ATOM 1558 C CA . PHE A 1 201 ? -12.164 28.974 -8.371 1.00 27.61 201 PHE A CA 1
ATOM 1559 C C . PHE A 1 201 ? -12.125 30.395 -8.972 1.00 27.61 201 PHE A C 1
ATOM 1561 O O . PHE A 1 201 ? -11.125 30.781 -9.564 1.00 27.61 201 PHE A O 1
ATOM 1568 N N . TRP A 1 202 ? -13.184 31.199 -8.828 1.00 29.34 202 TRP A N 1
ATOM 1569 C CA . TRP A 1 202 ? -13.200 32.604 -9.271 1.00 29.34 202 TRP A CA 1
ATOM 1570 C C . TRP A 1 202 ? -13.768 33.508 -8.170 1.00 29.34 202 TRP A C 1
ATOM 1572 O O . TRP A 1 202 ? -14.933 33.881 -8.193 1.00 29.34 202 TRP A O 1
ATOM 1582 N N . SER A 1 203 ? -12.938 33.825 -7.175 1.00 31.56 203 SER A N 1
ATOM 1583 C CA . SER A 1 203 ? -13.172 34.915 -6.215 1.00 31.56 203 SER A CA 1
ATOM 1584 C C . SER A 1 203 ? -11.843 35.345 -5.581 1.00 31.56 203 SER A C 1
ATOM 1586 O O . SER A 1 203 ? -11.665 35.296 -4.368 1.00 31.56 203 SER A O 1
ATOM 1588 N N . LEU A 1 204 ? -10.879 35.736 -6.414 1.00 29.69 204 LEU A N 1
ATOM 1589 C CA . LEU A 1 204 ? -9.675 36.463 -5.995 1.00 29.69 204 LEU A CA 1
ATOM 1590 C C . LEU A 1 204 ? -9.386 37.556 -7.032 1.00 29.69 204 LEU A C 1
ATOM 1592 O O . LEU A 1 204 ? -8.409 37.521 -7.770 1.00 29.69 204 LEU A O 1
ATOM 1596 N N . SER A 1 205 ? -10.289 38.531 -7.105 1.00 34.00 205 SER A N 1
ATOM 1597 C CA . SER A 1 205 ? -10.044 39.839 -7.714 1.00 34.00 205 SER A CA 1
ATOM 1598 C C . SER A 1 205 ? -10.226 40.880 -6.614 1.00 34.00 205 SER A C 1
ATOM 1600 O O . SER A 1 205 ? -11.326 41.371 -6.380 1.00 34.00 205 SER A O 1
ATOM 1602 N N . GLY A 1 206 ? -9.143 41.121 -5.879 1.00 32.50 206 GLY A N 1
ATOM 1603 C CA . GLY A 1 206 ? -9.101 42.019 -4.728 1.00 32.50 206 GLY A CA 1
ATOM 1604 C C . GLY A 1 206 ? -7.698 42.094 -4.131 1.00 32.50 206 GLY A C 1
ATOM 1605 O O . GLY A 1 206 ? -7.516 41.791 -2.960 1.00 32.50 206 GLY A O 1
ATOM 1606 N N . MET A 1 207 ? -6.696 42.440 -4.944 1.00 30.62 207 MET A N 1
ATOM 1607 C CA . MET A 1 207 ? -5.384 42.873 -4.452 1.00 30.62 207 MET A CA 1
ATOM 1608 C C . MET A 1 207 ? -5.312 44.404 -4.552 1.00 30.62 207 MET A C 1
ATOM 1610 O O . MET A 1 207 ? -5.502 44.930 -5.651 1.00 30.62 207 MET A O 1
ATOM 1614 N N . PRO A 1 208 ? -5.035 45.131 -3.455 1.00 33.00 208 PRO A N 1
ATOM 1615 C CA . PRO A 1 208 ? -4.636 46.528 -3.523 1.00 33.00 208 PRO A CA 1
ATOM 1616 C C . PRO A 1 208 ? -3.189 46.630 -4.015 1.00 33.00 208 PRO A C 1
ATOM 1618 O O . PRO A 1 208 ? -2.295 45.945 -3.520 1.00 33.00 208 PRO A O 1
ATOM 1621 N N . SER A 1 209 ? -2.965 47.511 -4.987 1.00 38.88 209 SER A N 1
ATOM 1622 C CA . SER A 1 209 ? -1.639 47.934 -5.432 1.00 38.88 209 SER A CA 1
ATOM 1623 C C . SER A 1 209 ? -0.928 48.695 -4.313 1.00 38.88 209 SER A C 1
ATOM 1625 O O . SER A 1 209 ? -1.437 49.725 -3.865 1.00 38.88 209 SER A O 1
ATOM 1627 N N . VAL A 1 210 ? 0.258 48.243 -3.913 1.00 41.28 210 VAL A N 1
ATOM 1628 C CA . VAL A 1 210 ? 1.189 49.059 -3.127 1.00 41.28 210 VAL A CA 1
ATOM 1629 C C . VAL A 1 210 ? 2.339 49.459 -4.039 1.00 41.28 210 VAL A C 1
ATOM 1631 O O . VAL A 1 210 ? 2.957 48.622 -4.697 1.00 41.28 210 VAL A O 1
ATOM 1634 N N . ARG A 1 211 ? 2.494 50.776 -4.122 1.00 37.91 211 ARG A N 1
ATOM 1635 C CA . ARG A 1 211 ? 3.548 51.532 -4.784 1.00 37.91 211 ARG A CA 1
ATOM 1636 C C . ARG A 1 211 ? 4.754 51.633 -3.860 1.00 37.91 211 ARG A C 1
ATOM 1638 O O . ARG A 1 211 ? 4.515 51.687 -2.633 1.00 37.91 211 ARG A O 1
#

pLDDT: mean 70.51, std 19.11, range [27.61, 93.81]

Secondary structure (DSSP, 8-state):
-HHHHHHHHHHHHHHHHHHHHHHHHHHHHHHHHHHHHHHHHHHHHHHHTHHHHHHHHHHHS-HHHHHHHHHH-HHHHHHHHHH--HHHHHHHH--THHHHGGGS-HHHHHHHHHHHHHHHHHHHHHHHHHHT--GGGGTSHHHHHHHHHHH-GGGHHHHHHHHHHHHHHHHHHHTT-TTS--THHHHHHHHHTTSGGGSSS-----PPP--

Mean predicted aligned error: 15.89 Å